Protein AF-A0A661UH43-F1 (afdb_monomer_lite)

pLDDT: mean 93.46, std 6.32, range [63.09, 98.75]

Secondary structure (DSSP, 8-state):
-EEEEEE-TT--BHHHHHHHHHHHTTSS--SEEEEGGGGGG---SS-EEEE--EE--SSHHHHSSPPTTEEEE-SSEE--STTHHHHHHHHTSHHHHHHHHHT--EEESSHHHHHHHHTTT--EEE---GGGGSPPPSS--TT---EEES-TTS---HHHHTTPEEE-SB--TTS-HHHHHHHH-

Sequence (185 aa):
MKFAGLKYNFSGNLGDQIQSLAAEQHLPKIDKKFDRDNLRNVNEKEKYLLIMNGWFSHFPERCFPPSDSIIPVFFGFHISDWYGEKGKNHFLKPDSISYFKKYEPIGCRDQKTAEMLQAKGINAFYSKCLTLTFPKRKNSPKNGKVLIVDAENIPLPKFLTKNALKITQSVPDYYDDDLKTKMAK

Structure (mmCIF, N/CA/C/O backbone):
data_AF-A0A661UH43-F1
#
_entry.id   AF-A0A661UH43-F1
#
loop_
_atom_site.group_PDB
_atom_site.id
_atom_site.type_symbol
_atom_site.label_atom_id
_atom_site.label_alt_id
_atom_site.label_comp_id
_atom_site.label_asym_id
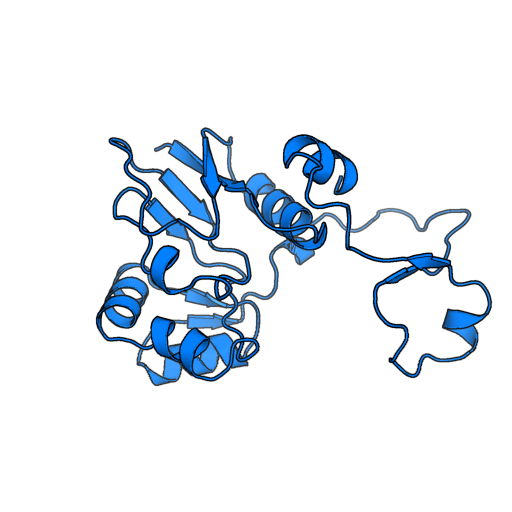_atom_site.label_entity_id
_atom_site.label_seq_id
_atom_site.pdbx_PDB_ins_code
_atom_site.Cartn_x
_atom_site.Cartn_y
_atom_site.Cartn_z
_atom_site.occupancy
_atom_site.B_iso_or_equiv
_atom_site.auth_seq_id
_atom_site.auth_comp_id
_atom_site.auth_asym_id
_atom_site.auth_atom_id
_atom_site.pdbx_PDB_model_num
ATOM 1 N N . MET A 1 1 ? -21.977 -3.576 3.872 1.00 88.31 1 MET A N 1
ATOM 2 C CA . MET A 1 1 ? -20.541 -3.258 4.037 1.00 88.31 1 MET A CA 1
ATOM 3 C C . MET A 1 1 ? -20.086 -2.500 2.804 1.00 88.31 1 MET A C 1
ATOM 5 O O . MET A 1 1 ? -20.454 -2.927 1.715 1.00 88.31 1 MET A O 1
ATOM 9 N N . LYS A 1 2 ? -19.379 -1.376 2.968 1.00 98.06 2 LYS A N 1
ATOM 10 C CA . LYS A 1 2 ? -18.803 -0.616 1.851 1.00 98.06 2 LYS A CA 1
ATOM 11 C C . LYS A 1 2 ? -17.333 -0.971 1.661 1.00 98.06 2 LYS A C 1
ATOM 13 O O . LYS A 1 2 ? -16.691 -1.443 2.598 1.00 98.06 2 LYS A O 1
ATOM 18 N N . PHE A 1 3 ? -16.817 -0.740 0.466 1.00 98.56 3 PHE A N 1
ATOM 19 C CA . PHE A 1 3 ? -15.455 -1.085 0.076 1.00 98.56 3 PHE A CA 1
ATOM 20 C C . PHE A 1 3 ? -14.709 0.165 -0.360 1.00 98.56 3 PHE A C 1
ATOM 22 O O . PHE A 1 3 ? -15.238 0.974 -1.124 1.00 98.56 3 PHE A O 1
ATOM 29 N N . ALA A 1 4 ? -13.489 0.330 0.137 1.00 98.44 4 ALA A N 1
ATOM 30 C CA . ALA A 1 4 ? -12.656 1.468 -0.192 1.00 98.44 4 ALA A CA 1
ATOM 31 C C . ALA A 1 4 ? -11.376 1.059 -0.923 1.00 98.44 4 ALA A C 1
ATOM 33 O O . ALA A 1 4 ? -10.777 0.026 -0.627 1.00 98.44 4 ALA A O 1
ATOM 34 N N . GLY A 1 5 ? -10.963 1.915 -1.854 1.00 97.75 5 GLY A N 1
ATOM 35 C CA . GLY A 1 5 ? -9.625 1.928 -2.437 1.00 97.75 5 GLY A CA 1
ATOM 36 C C . GLY A 1 5 ? -8.757 3.022 -1.811 1.00 97.75 5 GLY A C 1
ATOM 37 O O . GLY A 1 5 ? -9.224 3.832 -1.001 1.00 97.75 5 GLY A O 1
ATOM 38 N N . LEU A 1 6 ? -7.493 3.071 -2.218 1.00 97.00 6 LEU A N 1
ATOM 39 C CA . LEU A 1 6 ? -6.580 4.155 -1.868 1.00 97.00 6 LEU A CA 1
ATOM 40 C C . LEU A 1 6 ? -6.463 5.136 -3.040 1.00 97.00 6 LEU A C 1
ATOM 42 O O . LEU A 1 6 ? -6.633 4.776 -4.203 1.00 97.00 6 LEU A O 1
ATOM 46 N N . LYS A 1 7 ? -6.186 6.394 -2.711 1.00 95.38 7 LYS A N 1
ATOM 47 C CA . LYS A 1 7 ? -5.738 7.428 -3.647 1.00 95.38 7 LYS A CA 1
ATOM 48 C C . LYS A 1 7 ? -4.534 8.156 -3.065 1.00 95.38 7 LYS A C 1
ATOM 50 O O . LYS A 1 7 ? -4.312 8.113 -1.850 1.00 95.38 7 LYS A O 1
ATOM 55 N N . TYR A 1 8 ? -3.800 8.853 -3.925 1.00 93.62 8 TYR A N 1
ATOM 56 C CA . TYR A 1 8 ? -2.507 9.429 -3.570 1.00 93.62 8 TYR A CA 1
ATOM 57 C C . TYR A 1 8 ? -2.450 10.910 -3.947 1.00 93.62 8 TYR A C 1
ATOM 59 O O . TYR A 1 8 ? -2.085 11.276 -5.061 1.00 93.62 8 TYR A O 1
ATOM 67 N N . ASN A 1 9 ? -2.815 11.778 -3.001 1.00 86.75 9 ASN A N 1
ATOM 68 C CA . ASN A 1 9 ? -2.909 13.220 -3.255 1.00 86.75 9 ASN A CA 1
ATOM 69 C C . ASN A 1 9 ? -1.538 13.888 -3.488 1.00 86.75 9 ASN A C 1
ATOM 71 O O . ASN A 1 9 ? -1.474 14.924 -4.140 1.00 86.75 9 ASN A O 1
ATOM 75 N N . PHE A 1 10 ? -0.455 13.303 -2.966 1.00 80.69 10 PHE A N 1
ATOM 76 C CA . PHE A 1 10 ? 0.896 13.884 -2.984 1.00 80.69 10 PHE A CA 1
ATOM 77 C C . PHE A 1 10 ? 1.959 12.893 -3.483 1.00 80.69 10 PHE A C 1
ATOM 79 O O . PHE A 1 10 ? 3.087 12.893 -3.000 1.00 80.69 10 PHE A O 1
ATOM 86 N N . SER A 1 11 ? 1.591 12.008 -4.415 1.00 87.06 11 SER A N 1
ATOM 87 C CA . SER A 1 11 ? 2.527 11.050 -5.015 1.00 87.06 11 SER A CA 1
ATOM 88 C C . SER A 1 11 ? 2.566 11.183 -6.533 1.00 87.06 11 SER A C 1
ATOM 90 O O . SER A 1 11 ? 1.536 11.079 -7.210 1.00 87.06 11 SER A O 1
ATOM 92 N N . GLY A 1 12 ? 3.771 11.366 -7.063 1.00 91.50 12 GLY A N 1
ATOM 93 C CA . GLY A 1 12 ? 4.095 11.201 -8.477 1.00 91.50 12 GLY A CA 1
ATOM 94 C C . GLY A 1 12 ? 4.480 9.765 -8.842 1.00 91.50 12 GLY A C 1
ATOM 95 O O . GLY A 1 12 ? 4.766 9.497 -10.000 1.00 91.50 12 GLY A O 1
ATOM 96 N N . ASN A 1 13 ? 4.509 8.823 -7.896 1.00 93.25 13 ASN A N 1
ATOM 97 C CA . ASN A 1 13 ? 4.980 7.461 -8.144 1.00 93.25 13 ASN A CA 1
ATOM 98 C C . ASN A 1 13 ? 3.852 6.564 -8.676 1.00 93.25 13 ASN A C 1
ATOM 100 O O . ASN A 1 13 ? 3.028 6.098 -7.895 1.00 93.25 13 ASN A O 1
ATOM 104 N N . LEU A 1 14 ? 3.866 6.228 -9.972 1.00 95.38 14 LEU A N 1
ATOM 105 C CA . LEU A 1 14 ? 2.868 5.335 -10.591 1.00 95.38 14 LEU A CA 1
ATOM 106 C C . LEU A 1 14 ? 2.793 3.941 -9.948 1.00 95.38 14 LEU A C 1
ATOM 108 O O . LEU A 1 14 ? 1.783 3.244 -10.069 1.00 95.38 14 LEU A O 1
ATOM 112 N N . GLY A 1 15 ? 3.852 3.521 -9.254 1.00 94.44 15 GLY A N 1
ATOM 113 C CA . GLY A 1 15 ? 3.862 2.295 -8.471 1.00 94.44 15 GLY A CA 1
ATOM 114 C C . GLY A 1 15 ? 2.764 2.268 -7.410 1.00 94.44 15 GLY A C 1
ATOM 115 O O . GLY A 1 15 ? 2.203 1.200 -7.181 1.00 94.44 15 GLY A O 1
ATOM 116 N N . ASP A 1 16 ? 2.406 3.408 -6.816 1.00 94.38 16 ASP A N 1
ATOM 117 C CA . ASP A 1 16 ? 1.316 3.512 -5.842 1.00 94.38 16 ASP A CA 1
ATOM 118 C C . ASP A 1 16 ? -0.042 3.169 -6.485 1.00 94.38 16 ASP A C 1
ATOM 120 O O . ASP A 1 16 ? -0.796 2.344 -5.967 1.00 94.38 16 ASP A O 1
ATOM 124 N N . GLN A 1 17 ? -0.327 3.689 -7.677 1.00 95.81 17 GLN A N 1
ATOM 125 C CA . GLN A 1 17 ? -1.552 3.381 -8.418 1.00 95.81 17 GLN A CA 1
ATOM 126 C C . GLN A 1 17 ? -1.616 1.894 -8.782 1.00 95.81 17 GLN A C 1
ATOM 128 O O . GLN A 1 17 ? -2.667 1.269 -8.631 1.00 95.81 17 GLN A O 1
ATOM 133 N N . ILE A 1 18 ? -0.486 1.287 -9.160 1.00 96.12 18 ILE A N 1
ATOM 134 C CA . ILE A 1 18 ? -0.394 -0.163 -9.389 1.00 96.12 18 ILE A CA 1
ATOM 135 C C . ILE A 1 18 ? -0.721 -0.952 -8.103 1.00 96.12 18 ILE A C 1
ATOM 137 O O . ILE A 1 18 ? -1.384 -1.989 -8.177 1.00 96.12 18 ILE A O 1
ATOM 141 N N . GLN A 1 19 ? -0.311 -0.476 -6.917 1.00 96.06 19 GLN A N 1
ATOM 142 C CA . GLN A 1 19 ? -0.683 -1.104 -5.637 1.00 96.06 19 GLN A CA 1
ATOM 143 C C . GLN A 1 19 ? -2.193 -1.048 -5.381 1.00 96.06 19 GLN A C 1
ATOM 145 O O . GLN A 1 19 ? -2.758 -2.044 -4.924 1.00 96.06 19 GLN A O 1
ATOM 150 N N . SER A 1 20 ? -2.835 0.087 -5.678 1.00 95.94 20 SER A N 1
ATOM 151 C CA . SER A 1 20 ? -4.292 0.227 -5.570 1.00 95.94 20 SER A CA 1
ATOM 152 C C . SER A 1 20 ? -5.008 -0.709 -6.535 1.00 95.94 20 SER A C 1
ATOM 154 O O . SER A 1 20 ? -5.832 -1.503 -6.096 1.00 95.94 20 SER A O 1
ATOM 156 N N . LEU A 1 21 ? -4.618 -0.736 -7.814 1.00 96.81 21 LEU A N 1
ATOM 157 C CA . LEU A 1 21 ? -5.182 -1.665 -8.804 1.00 96.81 21 LEU A CA 1
ATOM 158 C C . LEU A 1 21 ? -5.066 -3.131 -8.358 1.00 96.81 21 LEU A C 1
ATOM 160 O O . LEU A 1 21 ? -6.001 -3.913 -8.527 1.00 96.81 21 LEU A O 1
ATOM 164 N N . ALA A 1 22 ? -3.934 -3.498 -7.752 1.00 97.38 22 ALA A N 1
ATOM 165 C CA . ALA A 1 22 ? -3.704 -4.851 -7.264 1.00 97.38 22 ALA A CA 1
ATOM 166 C C . ALA A 1 22 ? -4.611 -5.231 -6.088 1.00 97.38 22 ALA A C 1
ATOM 168 O O . ALA A 1 22 ? -4.948 -6.404 -5.951 1.00 97.38 22 ALA A O 1
ATOM 169 N N . ALA A 1 23 ? -4.981 -4.268 -5.242 1.00 97.56 23 ALA A N 1
ATOM 170 C CA . ALA A 1 23 ? -5.900 -4.472 -4.128 1.00 97.56 23 ALA A CA 1
ATOM 171 C C . ALA A 1 23 ? -7.364 -4.464 -4.593 1.00 97.56 23 ALA A C 1
ATOM 173 O O . ALA A 1 23 ? -8.130 -5.358 -4.241 1.00 97.56 23 ALA A O 1
ATOM 174 N N . GLU A 1 24 ? -7.739 -3.488 -5.421 1.00 97.06 24 GLU A N 1
ATOM 175 C CA . GLU A 1 24 ? -9.115 -3.262 -5.872 1.00 97.06 24 GLU A CA 1
ATOM 176 C C . GLU A 1 24 ? -9.684 -4.444 -6.674 1.00 97.06 24 GLU A C 1
ATOM 178 O O . GLU A 1 24 ? -10.880 -4.702 -6.584 1.00 97.06 24 GLU A O 1
ATOM 183 N N . GLN A 1 25 ? -8.852 -5.222 -7.383 1.00 96.25 25 GLN A N 1
ATOM 184 C CA . GLN A 1 25 ? -9.310 -6.418 -8.115 1.00 96.25 25 GLN A CA 1
ATOM 185 C C . GLN A 1 25 ? -9.881 -7.529 -7.210 1.00 96.25 25 GLN A C 1
ATOM 187 O O . GLN A 1 25 ? -10.574 -8.416 -7.701 1.00 96.25 25 GLN A O 1
ATOM 192 N N . HIS A 1 26 ? -9.574 -7.503 -5.906 1.00 97.06 26 HIS A N 1
ATOM 193 C CA . HIS A 1 26 ? -10.074 -8.471 -4.918 1.00 97.06 26 HIS A CA 1
ATOM 194 C C . HIS A 1 26 ? -11.330 -7.975 -4.191 1.00 97.06 26 HIS A C 1
ATOM 196 O O . HIS A 1 26 ? -11.840 -8.654 -3.300 1.00 97.06 26 HIS A O 1
ATOM 202 N N . LEU A 1 27 ? -11.825 -6.787 -4.545 1.00 97.25 27 LEU A N 1
ATOM 203 C CA . LEU A 1 27 ? -13.025 -6.188 -3.974 1.00 97.25 27 LEU A CA 1
ATOM 204 C C . LEU A 1 27 ? -14.172 -6.249 -4.993 1.00 97.25 27 LEU A C 1
ATOM 206 O O . LEU A 1 27 ? -13.947 -6.072 -6.189 1.00 97.25 27 LEU A O 1
ATOM 210 N N . PRO A 1 28 ? -15.426 -6.464 -4.555 1.00 97.00 28 PRO A N 1
ATOM 211 C CA . PRO A 1 28 ? -16.558 -6.582 -5.478 1.00 97.00 28 PRO A CA 1
ATOM 212 C C . PRO A 1 28 ? -16.891 -5.259 -6.185 1.00 97.00 28 PRO A C 1
ATOM 214 O O . PRO A 1 28 ? -17.479 -5.258 -7.263 1.00 97.00 28 PRO A O 1
ATOM 217 N N . LYS A 1 29 ? -16.554 -4.130 -5.556 1.00 97.62 29 LYS A N 1
ATOM 218 C CA . LYS A 1 29 ? -16.684 -2.765 -6.072 1.00 97.62 29 LYS A CA 1
ATOM 219 C C . LYS A 1 29 ? -15.838 -1.820 -5.224 1.00 97.62 29 LYS A C 1
ATOM 221 O O . LYS A 1 29 ? -15.400 -2.206 -4.145 1.00 97.62 29 LYS A O 1
ATOM 226 N N . ILE A 1 30 ? -15.691 -0.576 -5.672 1.00 97.94 30 ILE A N 1
ATOM 227 C CA . ILE A 1 30 ? -15.095 0.516 -4.897 1.00 97.94 30 ILE A CA 1
ATOM 228 C C . ILE A 1 30 ? -16.157 1.594 -4.692 1.00 97.94 30 ILE A C 1
ATOM 230 O O . ILE A 1 30 ? -16.577 2.246 -5.642 1.00 97.94 30 ILE A O 1
ATOM 234 N N . ASP A 1 31 ? -16.614 1.758 -3.451 1.00 98.25 31 ASP A N 1
ATOM 235 C CA . ASP A 1 31 ? -17.607 2.770 -3.076 1.00 98.25 31 ASP A CA 1
ATOM 236 C C . ASP A 1 31 ? -16.960 4.142 -2.830 1.00 98.25 31 ASP A C 1
ATOM 238 O O . ASP A 1 31 ? -17.611 5.174 -2.988 1.00 98.25 31 ASP A O 1
ATOM 242 N N . LYS A 1 32 ? -15.689 4.164 -2.401 1.00 97.69 32 LYS A N 1
ATOM 243 C CA . LYS A 1 32 ? -14.942 5.391 -2.089 1.00 97.69 32 LYS A CA 1
ATOM 244 C C . LYS A 1 32 ? -13.433 5.165 -2.170 1.00 97.69 32 LYS A C 1
ATOM 246 O O . LYS A 1 32 ? -12.965 4.054 -1.958 1.00 97.69 32 LYS A O 1
ATOM 251 N N . LYS A 1 33 ? -12.657 6.223 -2.417 1.00 97.38 33 LYS A N 1
ATOM 252 C CA . LYS A 1 33 ? -11.196 6.207 -2.254 1.00 97.38 33 LYS A CA 1
ATOM 253 C C . LYS A 1 33 ? -10.761 7.138 -1.128 1.00 97.38 33 LYS A C 1
ATOM 255 O O . LYS A 1 33 ? -11.181 8.299 -1.094 1.00 97.38 33 LYS A O 1
ATOM 260 N N . PHE A 1 34 ? -9.909 6.645 -0.235 1.00 97.38 34 PHE A N 1
ATOM 261 C CA . PHE A 1 34 ? -9.329 7.437 0.851 1.00 97.38 34 PHE A CA 1
ATOM 262 C C . PHE A 1 34 ? -7.890 7.835 0.545 1.00 97.38 34 PHE A C 1
ATOM 264 O O . PHE A 1 34 ? -7.148 7.087 -0.087 1.00 97.38 34 PHE A O 1
ATOM 271 N N . ASP A 1 35 ? -7.507 9.025 1.003 1.00 95.62 35 ASP A N 1
ATOM 272 C CA . ASP A 1 35 ? -6.114 9.460 0.958 1.00 95.62 35 ASP A CA 1
ATOM 273 C C . ASP A 1 35 ? -5.276 8.572 1.883 1.00 95.62 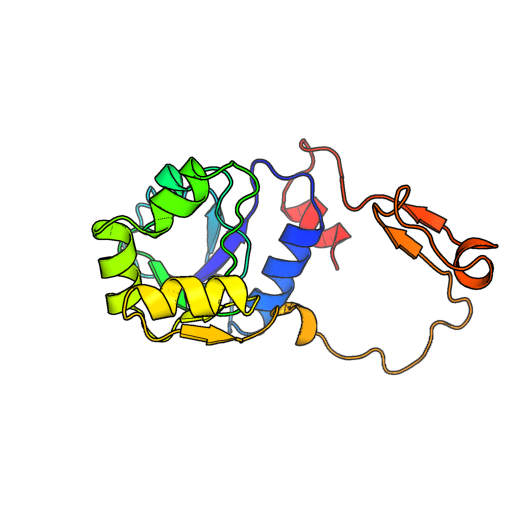35 ASP A C 1
ATOM 275 O O . ASP A 1 35 ? -5.499 8.551 3.099 1.00 95.62 35 ASP A O 1
ATOM 279 N N . ARG A 1 36 ? -4.328 7.835 1.293 1.00 94.75 36 ARG A N 1
ATOM 280 C CA . ARG A 1 36 ? -3.448 6.898 2.002 1.00 94.75 36 ARG A CA 1
ATOM 281 C C . ARG A 1 36 ? -2.731 7.573 3.164 1.00 94.75 36 ARG A C 1
ATOM 283 O O . ARG A 1 36 ? -2.582 6.962 4.216 1.00 94.75 36 ARG A O 1
ATOM 290 N N . ASP A 1 37 ? -2.333 8.829 3.006 1.00 92.25 37 ASP A N 1
ATOM 291 C CA . ASP A 1 37 ? -1.542 9.541 4.006 1.00 92.25 37 ASP A CA 1
ATOM 292 C C . ASP A 1 37 ? -2.389 10.265 5.069 1.00 92.25 37 ASP A C 1
ATOM 294 O O . ASP A 1 37 ? -1.841 10.954 5.927 1.00 92.25 37 ASP A O 1
ATOM 298 N N . ASN A 1 38 ? -3.718 10.092 5.061 1.00 95.56 38 ASN A N 1
ATOM 299 C CA . ASN A 1 38 ? -4.629 10.774 5.988 1.00 95.56 38 ASN A CA 1
ATOM 300 C C . ASN A 1 38 ? -5.711 9.857 6.597 1.00 95.56 38 ASN A C 1
ATOM 302 O O . ASN A 1 38 ? -6.768 10.326 7.026 1.00 95.56 38 ASN A O 1
ATOM 306 N N . LEU A 1 39 ? -5.469 8.541 6.634 1.00 97.12 39 LEU A N 1
ATOM 307 C CA . LEU A 1 39 ? -6.456 7.544 7.073 1.00 97.12 39 LEU A CA 1
ATOM 308 C C . LEU A 1 39 ? -6.921 7.707 8.532 1.00 97.12 39 LEU A C 1
ATOM 310 O O . LEU A 1 39 ? -8.058 7.351 8.842 1.00 97.12 39 LEU A O 1
ATOM 314 N N . ARG A 1 40 ? -6.096 8.264 9.432 1.00 97.12 40 ARG A N 1
ATOM 315 C CA . ARG A 1 40 ? -6.489 8.533 10.830 1.00 97.12 40 ARG A CA 1
ATOM 316 C C . ARG A 1 40 ? -7.620 9.558 10.909 1.00 97.12 40 ARG A C 1
ATOM 318 O O . ARG A 1 40 ? -8.473 9.465 11.784 1.00 97.12 40 ARG A O 1
ATOM 325 N N . ASN A 1 41 ? -7.628 10.520 9.989 1.00 96.94 41 ASN A N 1
ATOM 326 C CA . ASN A 1 41 ? -8.548 11.657 9.998 1.00 96.94 41 ASN A CA 1
ATOM 327 C C . ASN A 1 41 ? -9.807 11.423 9.146 1.00 96.94 41 ASN A C 1
ATOM 329 O O . ASN A 1 41 ? -10.600 12.342 8.946 1.00 96.94 41 ASN A O 1
ATOM 333 N N . VAL A 1 42 ? -10.007 10.207 8.628 1.00 97.38 42 VAL A N 1
ATOM 334 C CA . VAL A 1 42 ? -11.223 9.846 7.893 1.00 97.38 42 VAL A CA 1
ATOM 335 C C . VAL A 1 42 ? -12.422 9.877 8.841 1.00 97.38 42 VAL A C 1
ATOM 337 O O . VAL A 1 42 ? -12.460 9.151 9.832 1.00 97.38 42 VAL A O 1
ATOM 340 N N . ASN A 1 43 ? -13.427 10.686 8.512 1.00 96.25 43 ASN A N 1
ATOM 341 C CA . ASN A 1 43 ? -14.650 10.833 9.296 1.00 96.25 43 ASN A CA 1
ATOM 342 C C . ASN A 1 43 ? -15.866 10.426 8.457 1.00 96.25 43 ASN A C 1
ATOM 344 O O . ASN A 1 43 ? -16.489 11.252 7.793 1.00 96.25 43 ASN A O 1
ATOM 348 N N . GLU A 1 44 ? -16.179 9.131 8.464 1.00 97.00 44 GLU A N 1
ATOM 349 C CA . GLU A 1 44 ? -17.338 8.579 7.764 1.00 97.00 44 GLU A CA 1
ATOM 350 C C . GLU A 1 44 ? -18.339 7.993 8.756 1.00 97.00 44 GLU A C 1
ATOM 352 O O . GLU A 1 44 ? -17.959 7.343 9.729 1.00 97.00 44 GLU A O 1
ATOM 357 N N . LYS A 1 45 ? -19.634 8.157 8.464 1.00 95.94 45 LYS A N 1
ATOM 358 C CA . LYS A 1 45 ? -20.709 7.531 9.252 1.00 95.94 45 LYS A CA 1
ATOM 359 C C . LYS A 1 45 ? -20.758 6.011 9.065 1.00 95.94 45 LYS A C 1
ATOM 361 O O . LYS A 1 45 ? -21.157 5.284 9.967 1.00 95.94 45 LYS A O 1
ATOM 366 N N . GLU A 1 46 ? -20.376 5.536 7.883 1.00 97.12 46 GLU A N 1
ATOM 367 C CA . GLU A 1 46 ? -20.398 4.120 7.512 1.00 97.12 46 GL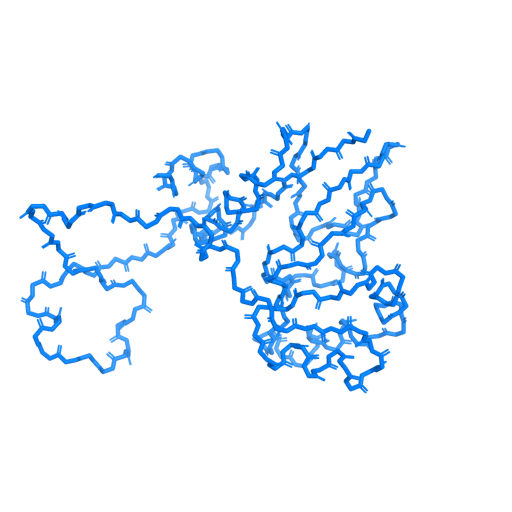U A CA 1
ATOM 368 C C . GLU A 1 46 ? -19.016 3.477 7.645 1.00 97.12 46 GLU A C 1
ATOM 370 O O . GLU A 1 46 ? -17.993 4.156 7.566 1.00 97.12 46 GLU A O 1
ATOM 375 N N . LYS A 1 47 ? -18.988 2.148 7.810 1.00 97.94 47 LYS A N 1
ATOM 376 C CA . LYS A 1 47 ? -17.748 1.365 7.821 1.00 97.94 47 LYS A CA 1
ATOM 377 C C . LYS A 1 47 ? -17.332 0.955 6.406 1.00 97.94 47 LYS A C 1
ATOM 379 O O . LYS A 1 47 ? -18.156 0.442 5.641 1.00 97.94 47 LYS A O 1
ATOM 384 N N . TYR A 1 48 ? -16.045 1.098 6.112 1.00 98.62 48 TYR A N 1
ATOM 385 C CA . TYR A 1 48 ? -15.429 0.728 4.843 1.00 98.62 48 TYR A CA 1
ATOM 386 C C . TYR A 1 48 ? -14.348 -0.323 5.059 1.00 98.62 48 TYR A C 1
ATOM 388 O O . TYR A 1 48 ? -13.413 -0.100 5.825 1.00 98.62 48 TYR A O 1
ATOM 396 N N . LEU A 1 49 ? -14.451 -1.450 4.359 1.00 98.69 49 LEU A N 1
ATOM 397 C CA . LEU A 1 49 ? -13.353 -2.401 4.261 1.00 98.69 49 LEU A CA 1
ATOM 398 C C . LEU A 1 49 ? -12.271 -1.813 3.354 1.00 98.69 49 LEU A C 1
ATOM 400 O O . LEU A 1 49 ? -12.574 -1.373 2.244 1.00 98.69 49 LEU A O 1
ATOM 404 N N . LEU A 1 50 ? -11.026 -1.822 3.823 1.00 98.56 50 LEU A N 1
ATOM 405 C CA . LEU A 1 50 ? -9.874 -1.299 3.095 1.00 98.56 50 LEU A CA 1
ATOM 406 C C . LEU A 1 50 ? -8.718 -2.295 3.160 1.00 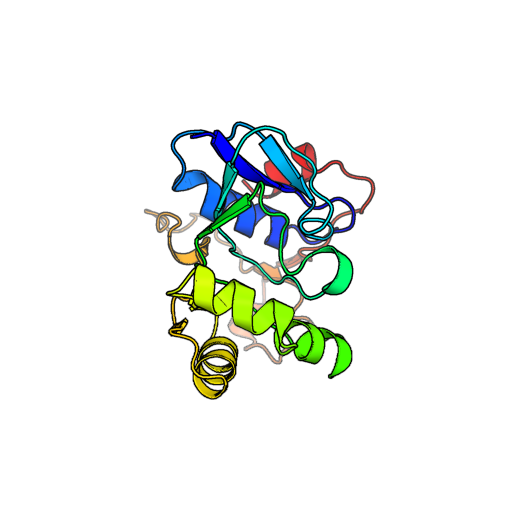98.56 50 LEU A C 1
ATOM 408 O O . LEU A 1 50 ? -8.258 -2.654 4.243 1.00 98.56 50 LEU A O 1
ATOM 412 N N . ILE A 1 51 ? -8.217 -2.715 2.001 1.00 98.50 51 ILE A N 1
ATOM 413 C CA . ILE A 1 51 ? -7.019 -3.554 1.934 1.00 98.50 51 ILE A CA 1
ATOM 414 C C . ILE A 1 51 ? -5.786 -2.663 2.132 1.00 98.50 51 ILE A C 1
ATOM 416 O O . ILE A 1 51 ? -5.475 -1.805 1.307 1.00 98.50 51 ILE A O 1
ATOM 420 N N . MET A 1 52 ? -5.064 -2.886 3.227 1.00 97.62 52 MET A N 1
ATOM 421 C CA . MET A 1 52 ? -3.883 -2.126 3.641 1.00 97.62 52 MET A CA 1
ATOM 422 C C . MET A 1 52 ? -2.620 -2.628 2.922 1.00 97.62 52 MET A C 1
ATOM 424 O O . MET A 1 52 ? -1.669 -3.095 3.551 1.00 97.62 52 MET A O 1
ATOM 428 N N . ASN A 1 53 ? -2.617 -2.539 1.591 1.00 96.25 53 ASN A N 1
ATOM 429 C CA . ASN A 1 53 ? -1.465 -2.847 0.745 1.00 96.25 53 ASN A CA 1
ATOM 430 C C . ASN A 1 53 ? -0.703 -1.571 0.407 1.00 96.25 53 ASN A C 1
ATOM 432 O O . ASN A 1 53 ? -1.246 -0.666 -0.222 1.00 96.25 53 ASN A O 1
ATOM 436 N N . GLY A 1 54 ? 0.568 -1.497 0.785 1.00 93.38 54 GLY A N 1
ATOM 437 C CA . GLY A 1 54 ? 1.310 -0.266 0.573 1.00 93.38 54 GLY A CA 1
ATOM 438 C C . GLY A 1 54 ? 2.426 -0.044 1.566 1.00 93.38 54 GLY A C 1
ATOM 439 O O . GLY A 1 54 ? 2.591 -0.764 2.548 1.00 93.38 54 GLY A O 1
ATOM 440 N N . TRP A 1 55 ? 3.160 1.020 1.290 1.00 92.12 55 TRP A N 1
ATOM 441 C CA . TRP A 1 55 ? 3.965 1.728 2.268 1.00 92.12 55 TRP A CA 1
ATOM 442 C C . TRP A 1 55 ? 3.109 2.843 2.883 1.00 92.12 55 TRP A C 1
ATOM 444 O O . TRP A 1 55 ? 2.368 3.481 2.147 1.00 92.12 55 TRP A O 1
ATOM 454 N N . PHE A 1 56 ? 3.165 3.075 4.196 1.00 89.69 56 PHE A N 1
ATOM 455 C CA . PHE A 1 56 ? 2.311 4.070 4.883 1.00 89.69 56 PHE A CA 1
ATOM 456 C C . PHE A 1 56 ? 3.119 5.061 5.742 1.00 89.69 56 PHE A C 1
ATOM 458 O O . PHE A 1 56 ? 2.571 5.730 6.614 1.00 89.69 56 PHE A O 1
ATOM 465 N N . SER A 1 57 ? 4.440 5.144 5.544 1.00 83.06 57 SER A N 1
ATOM 466 C CA . SER A 1 57 ? 5.336 5.890 6.443 1.00 83.06 57 SER A CA 1
ATOM 467 C C . SER A 1 57 ? 5.657 7.323 5.996 1.00 83.06 57 SER A C 1
ATOM 469 O O . SER A 1 57 ? 6.594 7.897 6.543 1.00 83.06 57 SER A O 1
ATOM 471 N N . HIS A 1 58 ? 4.926 7.902 5.033 1.00 83.94 58 HIS A N 1
ATOM 472 C CA . HIS A 1 58 ? 5.166 9.286 4.597 1.00 83.94 58 HIS A CA 1
ATOM 473 C C . HIS A 1 58 ? 4.702 10.301 5.662 1.00 83.94 58 HIS A C 1
ATOM 475 O O . HIS A 1 58 ? 5.501 11.111 6.120 1.00 83.94 58 HIS A O 1
ATOM 481 N N . PHE A 1 59 ? 3.456 10.176 6.141 1.00 87.75 59 PHE A N 1
ATOM 482 C CA . PHE A 1 59 ? 2.923 10.904 7.308 1.00 87.75 59 PHE A CA 1
ATOM 483 C C . PHE A 1 59 ? 2.267 9.924 8.298 1.00 87.75 59 PHE A C 1
ATOM 485 O O . PHE A 1 59 ? 1.035 9.842 8.390 1.00 87.75 59 PHE A O 1
ATOM 492 N N . PRO A 1 60 ? 3.056 9.110 9.022 1.00 90.00 60 PRO A N 1
ATOM 493 C CA . PRO A 1 60 ? 2.524 8.012 9.827 1.00 90.00 60 PRO A CA 1
ATOM 494 C C . PRO A 1 60 ? 1.570 8.489 10.930 1.00 90.00 60 PRO A C 1
ATOM 496 O O . PRO A 1 60 ? 0.614 7.791 11.257 1.00 90.00 60 PRO A O 1
ATOM 499 N N . GLU A 1 61 ? 1.756 9.699 11.455 1.00 91.50 61 GLU A N 1
ATOM 500 C CA . GLU A 1 61 ? 0.881 10.317 12.451 1.00 91.50 61 GLU A CA 1
ATOM 501 C C . GLU A 1 61 ? -0.514 10.664 11.920 1.00 91.50 61 GLU A C 1
ATOM 503 O O . GLU A 1 61 ? -1.481 10.598 12.678 1.00 91.50 61 GLU A O 1
ATOM 508 N N . ARG A 1 62 ? -0.633 10.972 10.624 1.00 92.88 62 ARG A N 1
ATOM 509 C CA . ARG A 1 62 ? -1.905 11.271 9.940 1.00 92.88 62 ARG A CA 1
ATOM 510 C C . ARG A 1 62 ? -2.557 10.025 9.353 1.00 92.88 62 ARG A C 1
ATOM 512 O O . ARG A 1 62 ? -3.762 10.001 9.119 1.00 92.88 62 ARG A O 1
ATOM 519 N N . CYS A 1 63 ? -1.772 8.978 9.129 1.00 91.31 63 CYS A N 1
ATOM 520 C CA . CYS A 1 63 ? -2.252 7.727 8.569 1.00 91.31 63 CYS A CA 1
ATOM 521 C C . CYS A 1 63 ? -2.647 6.695 9.639 1.00 91.31 63 CYS A C 1
ATOM 523 O O . CYS A 1 63 ? -3.640 5.993 9.454 1.00 91.31 63 CYS A O 1
ATOM 525 N N . PHE A 1 64 ? -1.873 6.543 10.719 1.00 94.50 64 PHE A N 1
ATOM 526 C CA . PHE A 1 64 ? -1.951 5.358 11.580 1.00 94.50 64 PHE A CA 1
ATOM 527 C C . PHE A 1 64 ? -2.071 5.678 13.079 1.00 94.50 64 PHE A C 1
ATOM 529 O O . PHE A 1 64 ? -1.375 6.582 13.556 1.00 94.50 64 PHE A O 1
ATOM 536 N N . PRO A 1 65 ? -2.860 4.897 13.848 1.00 96.81 65 PRO A N 1
ATOM 537 C CA . PRO A 1 65 ? -3.966 4.044 13.405 1.00 96.81 65 PRO A CA 1
ATOM 538 C C . PRO A 1 65 ? -5.002 4.761 12.522 1.00 96.81 65 PRO A C 1
ATOM 540 O O . PRO A 1 65 ? -5.332 5.914 12.800 1.00 96.81 65 PRO A O 1
ATOM 543 N N . PRO A 1 66 ? -5.519 4.089 11.475 1.00 97.38 66 PRO A N 1
ATOM 544 C CA . PRO A 1 66 ? -6.677 4.550 10.721 1.00 97.38 66 PRO A CA 1
ATOM 545 C C . PRO A 1 66 ? -7.893 4.778 11.620 1.00 97.38 66 PRO A C 1
ATOM 547 O O . PRO A 1 66 ? -8.010 4.178 12.692 1.00 97.38 66 PRO A O 1
ATOM 550 N N . SER A 1 67 ? -8.818 5.622 11.163 1.00 97.50 67 SER A N 1
ATOM 551 C CA . SER A 1 67 ? -10.044 5.896 11.908 1.00 97.50 67 SER A CA 1
ATOM 552 C C . SER A 1 67 ? -10.902 4.640 12.089 1.00 97.50 67 SER A C 1
ATOM 554 O O . SER A 1 67 ? -10.823 3.677 11.320 1.00 97.50 67 SER A O 1
ATOM 556 N N . ASP A 1 68 ? -11.788 4.657 13.086 1.00 96.38 68 ASP A N 1
ATOM 557 C CA . ASP A 1 68 ? -12.685 3.530 13.338 1.00 96.38 68 ASP A CA 1
ATOM 558 C C . ASP A 1 68 ? -13.654 3.263 12.180 1.00 96.38 68 ASP A C 1
ATOM 560 O O . ASP A 1 68 ? -14.218 2.171 12.115 1.00 96.38 68 ASP A O 1
ATOM 564 N N . SER A 1 69 ? -13.892 4.216 11.271 1.00 97.50 69 SER A N 1
ATOM 565 C CA . SER A 1 69 ? -14.732 3.971 10.092 1.00 97.50 69 SER A CA 1
ATOM 566 C C . SER A 1 69 ? -14.057 3.073 9.049 1.00 97.50 69 SER A C 1
ATOM 568 O O . SER A 1 69 ? -14.713 2.640 8.102 1.00 97.50 69 SER A O 1
ATOM 570 N N . ILE A 1 70 ? -12.784 2.727 9.244 1.00 98.38 70 ILE A N 1
ATOM 571 C CA . ILE A 1 70 ? -12.024 1.823 8.388 1.00 98.38 70 ILE A CA 1
ATOM 572 C C . ILE A 1 70 ? -11.895 0.457 9.071 1.00 98.38 70 ILE A C 1
ATOM 574 O O . ILE A 1 70 ? -11.427 0.343 10.203 1.00 98.38 70 ILE A O 1
ATOM 578 N N . ILE A 1 71 ? -12.293 -0.589 8.348 1.00 98.31 71 ILE A N 1
ATOM 579 C CA . ILE A 1 71 ? -12.059 -1.993 8.692 1.00 98.31 71 ILE A CA 1
ATOM 580 C C . ILE A 1 71 ? -10.871 -2.462 7.837 1.00 98.31 71 ILE A C 1
ATOM 582 O O . ILE A 1 71 ? -11.050 -2.734 6.645 1.00 98.31 71 ILE A O 1
ATOM 586 N N . PRO A 1 72 ? -9.649 -2.502 8.389 1.00 98.25 72 PRO A N 1
ATOM 587 C CA . PRO A 1 72 ? -8.463 -2.832 7.617 1.00 98.25 72 PRO A CA 1
ATOM 588 C C . PRO A 1 72 ? -8.363 -4.339 7.358 1.00 98.25 72 PRO A C 1
ATOM 590 O O . PRO A 1 72 ? -8.651 -5.159 8.227 1.00 98.25 72 PRO A O 1
ATOM 593 N N . VAL A 1 73 ? -7.867 -4.696 6.178 1.00 98.38 73 VAL A N 1
ATOM 594 C CA . VAL A 1 73 ? -7.363 -6.038 5.866 1.00 98.38 73 VAL A CA 1
ATOM 595 C C . VAL A 1 73 ? -5.905 -5.898 5.464 1.00 98.38 73 VAL A C 1
ATOM 597 O O . VAL A 1 73 ? -5.594 -5.329 4.420 1.00 98.38 73 VAL A O 1
ATOM 600 N N . PHE A 1 74 ? -4.992 -6.384 6.295 1.00 98.44 74 PHE A N 1
ATOM 601 C CA . PHE A 1 74 ? -3.563 -6.236 6.049 1.00 98.44 74 PHE A CA 1
ATOM 602 C C . PHE A 1 74 ? -3.042 -7.319 5.107 1.00 98.44 74 PHE A C 1
ATOM 604 O O . PHE A 1 74 ? -3.022 -8.499 5.451 1.00 98.44 74 PHE A O 1
ATOM 611 N N . PHE A 1 75 ? -2.586 -6.902 3.927 1.00 97.94 75 PHE A N 1
ATOM 612 C CA . PHE A 1 75 ? -1.910 -7.765 2.964 1.00 97.94 75 PHE A CA 1
ATOM 613 C C . PHE A 1 75 ? -0.941 -6.921 2.136 1.00 97.94 75 PHE A C 1
ATOM 615 O O . PHE A 1 75 ? -1.346 -5.951 1.503 1.00 97.94 75 PHE A O 1
ATOM 622 N N . GLY A 1 76 ? 0.347 -7.259 2.141 1.00 97.44 76 GLY A N 1
ATOM 623 C CA . GLY A 1 76 ? 1.380 -6.450 1.494 1.00 97.44 76 GLY A CA 1
ATOM 624 C C . GLY A 1 76 ? 1.682 -5.118 2.190 1.00 97.44 76 GLY A C 1
ATOM 625 O O . GLY A 1 76 ? 2.158 -4.184 1.533 1.00 97.44 76 GLY A O 1
ATOM 626 N N . PHE A 1 77 ? 1.438 -5.033 3.501 1.00 97.19 77 PHE A N 1
ATOM 627 C CA . PHE A 1 77 ? 1.750 -3.866 4.330 1.00 97.19 77 PHE A CA 1
ATOM 628 C C . PHE A 1 77 ? 3.259 -3.730 4.579 1.00 97.19 77 PHE A C 1
ATOM 630 O O . PHE A 1 77 ? 3.922 -4.711 4.918 1.00 97.19 77 PHE A O 1
ATOM 637 N N . HIS A 1 78 ? 3.810 -2.527 4.423 1.00 95.19 78 HIS A N 1
ATOM 638 C CA . HIS A 1 78 ? 5.239 -2.251 4.567 1.00 95.19 78 HIS A CA 1
ATOM 639 C C . HIS A 1 78 ? 5.504 -1.086 5.526 1.00 95.19 78 HIS A C 1
ATOM 641 O O . HIS A 1 78 ? 4.955 0.007 5.353 1.00 95.19 78 HIS A O 1
ATOM 647 N N . ILE A 1 79 ? 6.418 -1.303 6.476 1.00 92.88 79 ILE A N 1
ATOM 648 C CA . ILE A 1 79 ? 7.008 -0.251 7.308 1.00 92.88 79 ILE A CA 1
ATOM 649 C C . ILE A 1 79 ? 8.467 -0.085 6.879 1.00 92.88 79 ILE A C 1
ATOM 651 O O . ILE A 1 79 ? 9.258 -1.023 6.964 1.00 92.88 79 ILE A O 1
ATOM 655 N N . SER A 1 80 ? 8.831 1.118 6.439 1.00 85.75 80 SER A N 1
ATOM 656 C CA . SER A 1 80 ? 10.209 1.432 6.045 1.00 85.75 80 SER A CA 1
ATOM 657 C C . SER A 1 80 ? 10.950 2.196 7.139 1.00 85.75 80 SER A C 1
ATOM 659 O O . SER A 1 80 ? 10.340 3.009 7.834 1.00 85.75 80 SER A O 1
ATOM 661 N N . ASP A 1 81 ? 12.278 2.108 7.130 1.00 79.19 81 ASP A N 1
ATOM 662 C CA . ASP A 1 81 ? 13.157 3.001 7.900 1.00 79.19 81 ASP A CA 1
ATOM 663 C C . ASP A 1 81 ? 13.525 4.291 7.124 1.00 79.19 81 ASP A C 1
ATOM 665 O O . ASP A 1 81 ? 14.343 5.077 7.592 1.00 79.19 81 ASP A O 1
ATOM 669 N N . TRP A 1 82 ? 12.948 4.520 5.931 1.00 70.50 82 TRP A N 1
ATOM 670 C CA . TRP A 1 82 ? 13.347 5.597 5.005 1.00 70.50 82 TRP A CA 1
ATOM 671 C C . TRP A 1 82 ? 13.241 7.003 5.611 1.00 70.50 82 TRP A C 1
ATOM 673 O O . TRP A 1 82 ? 14.125 7.828 5.412 1.00 70.50 82 TRP A O 1
ATOM 683 N N . TYR A 1 83 ? 12.201 7.270 6.406 1.00 63.09 83 TYR A N 1
ATOM 684 C CA . TYR A 1 83 ? 12.029 8.550 7.109 1.00 63.09 83 TYR A CA 1
ATOM 685 C C . TYR A 1 83 ? 12.704 8.560 8.497 1.00 63.09 83 TYR A C 1
ATOM 687 O O . TYR A 1 83 ? 12.244 9.202 9.447 1.00 63.09 83 TYR A O 1
ATOM 695 N N . GLY A 1 84 ? 13.779 7.781 8.634 1.00 64.38 84 GLY A N 1
ATOM 696 C CA . GLY A 1 84 ? 14.485 7.537 9.884 1.00 64.38 84 GLY A CA 1
ATOM 697 C C . GLY A 1 84 ? 13.657 6.766 10.914 1.00 64.38 84 GLY A C 1
ATOM 698 O O . GLY A 1 84 ? 12.524 6.335 10.679 1.00 64.38 84 GLY A O 1
ATOM 699 N N . GLU A 1 85 ? 14.220 6.631 12.116 1.00 64.44 85 GLU A N 1
ATOM 700 C CA . GLU A 1 85 ? 13.578 5.904 13.215 1.00 64.44 85 GLU A CA 1
ATOM 701 C C . GLU A 1 85 ? 12.224 6.501 13.614 1.00 64.44 85 GLU A C 1
ATOM 703 O O . GLU A 1 85 ? 11.339 5.771 14.047 1.00 64.44 85 GLU A O 1
ATOM 708 N N . LYS A 1 86 ? 12.009 7.811 13.424 1.00 66.94 86 LYS A N 1
ATOM 709 C CA . LYS A 1 86 ? 10.755 8.484 13.805 1.00 66.94 86 LYS A CA 1
ATOM 710 C C . LYS A 1 86 ? 9.538 7.915 13.071 1.00 66.94 86 LYS A C 1
ATOM 712 O O . LYS A 1 86 ? 8.497 7.729 13.702 1.00 66.94 86 LYS A O 1
ATOM 717 N N . GLY A 1 87 ? 9.674 7.607 11.777 1.00 74.50 87 GLY A N 1
ATOM 718 C CA . GLY A 1 87 ? 8.576 7.070 10.973 1.00 74.50 87 GLY A CA 1
ATOM 719 C C . GLY A 1 87 ? 8.179 5.658 11.403 1.00 74.50 87 GLY A C 1
ATOM 720 O O . GLY A 1 87 ? 7.009 5.385 11.668 1.00 74.50 87 GLY A O 1
ATOM 721 N N . LYS A 1 88 ? 9.173 4.781 11.566 1.00 84.38 88 LYS A N 1
ATOM 722 C CA . LYS A 1 88 ? 8.986 3.418 12.079 1.00 84.38 88 LYS A CA 1
ATOM 723 C C . LYS A 1 88 ? 8.469 3.398 13.516 1.00 84.38 88 LYS A C 1
ATOM 725 O O . LYS A 1 88 ? 7.533 2.661 13.815 1.00 84.38 88 LYS A O 1
ATOM 730 N N . ASN A 1 89 ? 9.047 4.209 14.402 1.00 88.94 89 ASN A N 1
ATOM 731 C CA . ASN A 1 89 ? 8.707 4.218 15.825 1.00 88.94 89 ASN A CA 1
ATOM 732 C C . ASN A 1 89 ? 7.246 4.595 16.064 1.00 88.94 89 ASN A C 1
ATOM 734 O O . ASN A 1 89 ? 6.665 4.145 17.047 1.00 88.94 89 ASN A O 1
ATOM 738 N N . HIS A 1 90 ? 6.629 5.368 15.164 1.00 92.06 90 HIS A N 1
ATOM 739 C CA . HIS A 1 90 ? 5.204 5.669 15.254 1.00 92.06 90 HIS A CA 1
ATOM 740 C C . HIS A 1 90 ? 4.334 4.407 15.194 1.00 92.06 90 HIS A C 1
ATOM 742 O O . HIS A 1 90 ? 3.470 4.241 16.047 1.00 92.06 90 HIS A O 1
ATOM 748 N N . PHE A 1 91 ? 4.629 3.470 14.287 1.00 93.75 91 PHE A N 1
ATOM 749 C CA . PHE A 1 91 ? 3.911 2.190 14.180 1.00 93.75 91 PHE A CA 1
ATOM 750 C C . PHE A 1 91 ? 4.147 1.249 15.372 1.00 93.75 91 PHE A C 1
ATOM 752 O O . PHE A 1 91 ? 3.420 0.273 15.539 1.00 93.75 91 PHE A O 1
ATOM 759 N N . LEU A 1 92 ? 5.146 1.534 16.210 1.00 93.19 92 LEU A N 1
ATOM 760 C CA . LEU A 1 92 ? 5.498 0.735 17.386 1.00 93.19 92 LEU A CA 1
ATOM 761 C C . LEU A 1 92 ? 5.046 1.380 18.707 1.00 93.19 92 LEU A C 1
ATOM 763 O O . LEU A 1 92 ? 5.390 0.880 19.779 1.00 93.19 92 LEU A O 1
ATOM 767 N N . LYS A 1 93 ? 4.283 2.479 18.652 1.00 94.88 93 LYS A N 1
ATOM 768 C CA . LYS A 1 93 ? 3.660 3.090 19.833 1.00 94.88 93 LYS A CA 1
ATOM 769 C C . LYS A 1 93 ? 2.519 2.218 20.378 1.00 94.88 93 LYS A C 1
ATOM 771 O O . LYS A 1 93 ? 1.941 1.431 19.625 1.00 94.88 93 LYS A O 1
ATOM 776 N N . PRO A 1 94 ? 2.144 2.373 21.664 1.00 96.88 94 PRO A N 1
ATOM 777 C CA . PRO A 1 94 ? 1.083 1.574 22.280 1.00 96.88 94 PRO A CA 1
ATOM 778 C C . PRO A 1 94 ? -0.263 1.610 21.540 1.00 96.88 94 PRO A C 1
ATOM 780 O O . PRO A 1 94 ? -0.917 0.573 21.432 1.00 96.88 94 PRO A O 1
ATOM 783 N N . ASP A 1 95 ? -0.665 2.763 20.993 1.00 96.44 95 ASP A N 1
ATOM 784 C CA . ASP A 1 95 ? -1.913 2.907 20.227 1.00 96.44 95 ASP A CA 1
ATOM 785 C C . ASP A 1 95 ? -1.873 2.100 18.920 1.00 96.44 95 ASP A C 1
ATOM 787 O O . ASP A 1 95 ? -2.811 1.371 18.599 1.00 96.44 95 ASP A O 1
ATOM 791 N N . SER A 1 96 ? -0.749 2.164 18.210 1.00 96.88 96 SER A N 1
ATOM 792 C CA . SER A 1 96 ? -0.517 1.440 16.963 1.00 96.88 96 SER A CA 1
ATOM 793 C C . SER A 1 96 ? -0.436 -0.068 17.192 1.00 96.88 96 SER A C 1
ATOM 795 O O . SER A 1 96 ? -1.085 -0.827 16.477 1.00 96.88 96 SER A O 1
ATOM 797 N N . ILE A 1 97 ? 0.277 -0.509 18.234 1.00 98.12 97 ILE A N 1
ATOM 798 C CA . ILE A 1 97 ? 0.331 -1.924 18.635 1.00 98.12 97 ILE A CA 1
ATOM 799 C C . ILE A 1 97 ? -1.069 -2.439 18.988 1.00 98.12 97 ILE A C 1
ATOM 801 O O . ILE A 1 97 ? -1.452 -3.520 18.545 1.00 98.12 97 ILE A O 1
ATOM 805 N N . SER A 1 98 ? -1.847 -1.664 19.748 1.00 98.25 98 SER A N 1
ATOM 806 C CA . SER A 1 98 ? -3.224 -2.032 20.107 1.00 98.25 98 SER A CA 1
ATOM 807 C C . SER A 1 98 ? -4.114 -2.150 18.869 1.00 98.25 98 SER A C 1
ATOM 809 O O . SER A 1 98 ? -4.909 -3.083 18.764 1.00 98.25 98 SER A O 1
ATOM 811 N N . TYR A 1 99 ? -3.949 -1.245 17.901 1.00 98.31 99 TYR A N 1
ATOM 812 C CA . TYR A 1 99 ? -4.677 -1.298 16.637 1.00 98.31 99 TYR A CA 1
ATOM 813 C C . TYR A 1 99 ? -4.302 -2.522 15.799 1.00 98.31 99 TYR A C 1
ATOM 815 O O . TYR A 1 99 ? -5.190 -3.197 15.287 1.00 98.31 99 TYR A O 1
ATOM 823 N N . PHE A 1 100 ? -3.010 -2.845 15.683 1.00 98.44 100 PHE A N 1
ATOM 824 C CA . PHE A 1 100 ? -2.584 -4.062 14.995 1.00 98.44 100 PHE A CA 1
ATOM 825 C C . PHE A 1 100 ? -3.177 -5.305 15.657 1.00 98.44 100 PHE A C 1
ATOM 827 O O . PHE A 1 100 ? -3.806 -6.093 14.962 1.00 98.44 100 PHE A O 1
ATOM 834 N N . LYS A 1 101 ? -3.079 -5.428 16.989 1.00 98.56 101 LYS A N 1
ATOM 835 C CA . LYS A 1 101 ? -3.662 -6.548 17.749 1.00 98.56 101 LYS A CA 1
ATOM 836 C C . LYS A 1 101 ? -5.167 -6.711 17.517 1.00 98.56 101 LYS A C 1
ATOM 838 O O . LYS A 1 101 ? -5.653 -7.829 17.407 1.00 98.56 101 LYS A O 1
ATOM 843 N N . LYS A 1 102 ? -5.908 -5.602 17.408 1.00 98.31 102 LYS A N 1
ATOM 844 C CA . LYS A 1 102 ? -7.357 -5.603 17.132 1.00 98.31 102 LYS A CA 1
ATOM 845 C C . LYS A 1 102 ? -7.712 -6.216 15.768 1.00 98.31 102 LYS A C 1
ATOM 847 O O . LYS A 1 102 ? -8.808 -6.752 15.630 1.00 98.31 102 LYS A O 1
ATOM 852 N N . TYR A 1 103 ? -6.823 -6.122 14.780 1.00 98.50 103 TYR A N 1
ATOM 853 C CA . TYR A 1 103 ? -7.080 -6.514 13.388 1.00 98.50 103 TYR A CA 1
ATOM 854 C C . TYR A 1 103 ? -6.101 -7.574 12.866 1.00 98.50 103 TYR A C 1
ATOM 856 O O . TYR A 1 103 ? -5.819 -7.638 11.670 1.00 98.50 103 TYR A O 1
ATOM 864 N N . GLU A 1 104 ? -5.569 -8.402 13.763 1.00 98.38 104 GLU A N 1
ATOM 865 C CA . GLU A 1 104 ? -4.759 -9.560 13.392 1.00 98.38 104 GLU A CA 1
ATOM 866 C C . GLU A 1 104 ? -5.547 -10.564 12.523 1.00 98.38 104 GLU A C 1
ATOM 868 O O . GLU A 1 104 ? -6.761 -10.707 12.691 1.00 98.38 104 GLU A O 1
ATOM 873 N N . PRO A 1 105 ? -4.870 -11.318 11.632 1.00 98.62 105 PRO A N 1
ATOM 874 C CA . PRO A 1 105 ? -3.426 -11.307 11.385 1.00 98.62 105 PRO A CA 1
ATOM 875 C C . PRO A 1 105 ? -2.970 -10.200 10.419 1.00 98.62 105 PRO A C 1
ATOM 877 O O . PRO A 1 105 ? -3.709 -9.769 9.536 1.00 98.62 105 PRO A O 1
ATOM 880 N N . ILE A 1 106 ? -1.704 -9.787 10.540 1.00 98.69 106 ILE A N 1
ATOM 881 C CA . ILE A 1 106 ? -1.112 -8.725 9.716 1.00 98.69 106 ILE A CA 1
ATOM 882 C C . ILE A 1 106 ? -0.271 -9.309 8.574 1.00 98.69 106 ILE A C 1
ATOM 884 O O . ILE A 1 106 ? 0.830 -9.813 8.791 1.00 98.69 106 ILE A O 1
ATOM 888 N N . GLY A 1 107 ? -0.767 -9.218 7.337 1.00 98.50 107 GLY A N 1
ATOM 889 C CA . GLY A 1 107 ? -0.012 -9.597 6.142 1.00 98.50 107 GLY A CA 1
ATOM 890 C C . GLY A 1 107 ? 0.999 -8.525 5.725 1.00 98.50 107 GLY A C 1
ATOM 891 O O . GLY A 1 107 ? 0.633 -7.448 5.246 1.00 98.50 107 GLY A O 1
ATOM 892 N N . CYS A 1 108 ? 2.288 -8.832 5.855 1.00 98.38 108 CYS A N 1
ATOM 893 C CA . CYS A 1 108 ? 3.394 -7.920 5.568 1.00 98.38 108 CYS A CA 1
ATOM 894 C C . CYS A 1 108 ? 4.007 -8.147 4.181 1.00 98.38 108 CYS A C 1
ATOM 896 O O . CYS A 1 108 ? 4.055 -9.273 3.674 1.00 98.38 108 CYS A O 1
ATOM 898 N N . ARG A 1 109 ? 4.510 -7.075 3.564 1.00 97.50 109 ARG A N 1
ATOM 899 C CA . ARG A 1 109 ? 5.139 -7.084 2.235 1.00 97.50 109 ARG A CA 1
ATOM 900 C C . ARG A 1 109 ? 6.484 -7.787 2.209 1.00 97.50 109 ARG A C 1
ATOM 902 O O . ARG A 1 109 ? 6.841 -8.340 1.174 1.00 97.50 109 ARG A O 1
ATOM 909 N N . ASP A 1 110 ? 7.211 -7.725 3.313 1.00 96.62 110 ASP A N 1
ATOM 910 C CA . ASP A 1 110 ? 8.581 -8.193 3.506 1.00 96.62 110 ASP A CA 1
ATOM 911 C C . ASP A 1 110 ? 8.733 -8.831 4.891 1.00 96.62 110 ASP A C 1
ATOM 913 O O . ASP A 1 110 ? 7.944 -8.572 5.804 1.00 96.62 110 ASP A O 1
ATOM 917 N N . GLN A 1 111 ? 9.747 -9.686 5.025 1.00 97.31 111 GLN A N 1
ATOM 918 C CA . GLN A 1 111 ? 10.026 -10.417 6.263 1.00 97.31 111 GLN A CA 1
ATOM 919 C C . GLN A 1 111 ? 10.392 -9.475 7.410 1.00 97.31 111 GLN A C 1
ATOM 921 O O . GLN A 1 111 ? 9.886 -9.648 8.511 1.00 97.31 111 GLN A O 1
ATOM 926 N N . LYS A 1 112 ? 11.169 -8.420 7.137 1.00 95.50 112 LYS A N 1
ATOM 927 C CA . LYS A 1 112 ? 11.593 -7.450 8.153 1.00 95.50 112 LYS A CA 1
ATOM 928 C C . LYS A 1 112 ? 10.402 -6.767 8.831 1.00 95.50 112 LYS A C 1
ATOM 930 O O . LYS A 1 112 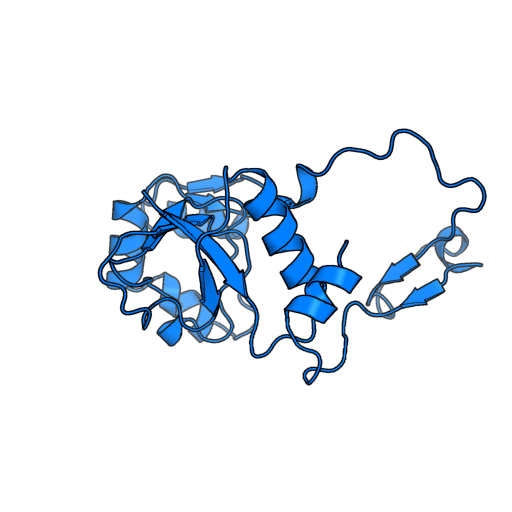? 10.399 -6.615 10.049 1.00 95.50 112 LYS A O 1
ATOM 935 N N . THR A 1 113 ? 9.379 -6.374 8.072 1.00 96.12 113 THR A N 1
ATOM 936 C CA . THR A 1 113 ? 8.137 -5.816 8.628 1.00 96.12 113 THR A CA 1
ATOM 937 C C . THR A 1 113 ? 7.392 -6.863 9.463 1.00 96.12 113 THR A C 1
ATOM 939 O O . THR A 1 113 ? 6.937 -6.542 10.559 1.00 96.12 113 THR A O 1
ATOM 942 N N . ALA A 1 114 ? 7.302 -8.114 8.994 1.00 98.19 114 ALA A N 1
ATOM 943 C CA . ALA A 1 114 ? 6.641 -9.190 9.740 1.00 98.19 114 ALA A CA 1
ATOM 944 C C . ALA A 1 114 ? 7.333 -9.465 11.084 1.00 98.19 114 ALA A C 1
ATOM 946 O O . ALA A 1 114 ? 6.688 -9.418 12.128 1.00 98.19 114 ALA A O 1
ATOM 947 N N . GLU A 1 115 ? 8.649 -9.671 11.064 1.00 97.81 115 GLU A N 1
ATOM 948 C CA . GLU A 1 115 ? 9.480 -9.927 12.245 1.00 97.81 115 GLU A CA 1
ATOM 949 C C . GLU A 1 115 ? 9.408 -8.768 13.247 1.00 97.81 115 GLU A C 1
ATOM 951 O O . GLU A 1 115 ? 9.301 -8.979 14.454 1.00 97.81 115 GLU A O 1
ATOM 956 N N . MET A 1 116 ? 9.395 -7.526 12.752 1.00 95.88 116 MET A N 1
ATOM 957 C CA . MET A 1 116 ? 9.259 -6.332 13.587 1.00 95.88 116 MET A CA 1
ATOM 958 C C . MET A 1 116 ? 7.938 -6.307 14.366 1.00 95.88 116 MET A C 1
ATOM 960 O O . MET A 1 116 ? 7.934 -5.947 15.545 1.00 95.88 116 MET A O 1
ATOM 964 N N . LEU A 1 117 ? 6.824 -6.679 13.730 1.00 97.69 117 LEU A N 1
ATOM 965 C CA . LEU A 1 117 ? 5.520 -6.746 14.392 1.00 97.69 117 LEU A CA 1
ATOM 966 C C . LEU A 1 117 ? 5.431 -7.961 15.327 1.00 97.69 117 LEU A C 1
ATOM 968 O O . LEU A 1 117 ? 4.967 -7.829 16.462 1.00 97.69 117 LEU A O 1
ATOM 972 N N . GLN A 1 118 ? 5.952 -9.116 14.911 1.00 98.50 118 GLN A N 1
ATOM 973 C CA . GLN A 1 118 ? 6.027 -10.323 15.742 1.00 98.50 118 GLN A CA 1
ATOM 974 C C . GLN A 1 118 ? 6.820 -10.087 17.032 1.00 98.50 118 GLN A C 1
ATOM 976 O O . GLN A 1 118 ? 6.387 -10.508 18.102 1.00 98.50 118 GLN A O 1
ATOM 981 N N . ALA A 1 119 ? 7.917 -9.326 16.976 1.00 97.75 119 ALA A N 1
ATOM 982 C CA . ALA A 1 119 ? 8.689 -8.924 18.154 1.00 97.75 119 ALA A CA 1
ATOM 983 C C . ALA A 1 119 ? 7.891 -8.058 19.156 1.00 97.75 119 ALA A C 1
ATOM 985 O O . ALA A 1 119 ? 8.304 -7.896 20.303 1.00 97.75 119 ALA A O 1
ATOM 986 N N . LYS A 1 120 ? 6.740 -7.503 18.752 1.00 97.88 120 LYS A N 1
ATOM 987 C CA . LYS A 1 120 ? 5.773 -6.815 19.629 1.00 97.88 120 LYS A CA 1
ATOM 988 C C . LYS A 1 120 ? 4.594 -7.708 20.040 1.00 97.88 120 LYS A C 1
ATOM 990 O O . LYS A 1 120 ? 3.610 -7.219 20.597 1.00 97.88 120 LYS A O 1
ATOM 995 N N . GLY A 1 121 ? 4.688 -9.010 19.780 1.00 98.12 121 GLY A N 1
ATOM 996 C CA . GLY A 1 121 ? 3.644 -9.990 20.062 1.00 98.12 121 GLY A CA 1
ATOM 997 C C . GLY A 1 121 ? 2.404 -9.803 19.192 1.00 98.12 121 GLY A C 1
ATOM 998 O O . GLY A 1 121 ? 1.302 -10.035 19.688 1.00 98.12 121 GLY A O 1
ATOM 999 N N . ILE A 1 122 ? 2.572 -9.310 17.960 1.00 98.69 122 ILE A N 1
ATOM 1000 C CA . ILE A 1 122 ? 1.499 -9.194 16.967 1.00 98.69 122 ILE A CA 1
ATOM 1001 C C . ILE A 1 122 ? 1.535 -10.422 16.054 1.00 98.69 122 ILE A C 1
ATOM 1003 O O . ILE A 1 122 ? 2.599 -10.775 15.539 1.00 98.69 122 ILE A O 1
ATOM 1007 N N . ASN A 1 123 ? 0.386 -11.052 15.809 1.00 98.75 123 ASN A N 1
ATOM 1008 C CA . ASN A 1 123 ? 0.278 -1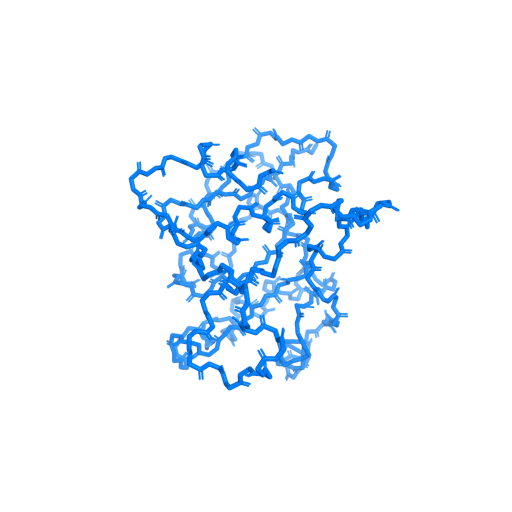2.113 14.809 1.00 98.75 123 ASN A CA 1
ATOM 1009 C C . ASN A 1 123 ? 0.433 -11.525 13.394 1.00 98.75 123 ASN A C 1
ATOM 1011 O O . ASN A 1 123 ? -0.506 -10.960 12.832 1.00 98.75 123 ASN A O 1
ATOM 1015 N N . ALA A 1 124 ? 1.630 -11.639 12.823 1.00 98.75 124 ALA A N 1
ATOM 1016 C CA . ALA A 1 124 ? 1.964 -11.143 11.492 1.00 98.75 124 ALA A CA 1
ATOM 1017 C C . ALA A 1 124 ? 2.627 -12.234 10.641 1.00 98.75 124 ALA A C 1
ATOM 1019 O O . ALA A 1 124 ? 3.279 -13.135 11.171 1.00 98.75 124 ALA A O 1
ATOM 1020 N N . PHE A 1 125 ? 2.486 -12.147 9.318 1.00 98.62 125 PHE A N 1
ATOM 1021 C CA . PHE A 1 125 ? 3.051 -13.118 8.378 1.00 98.62 125 PHE A CA 1
ATOM 1022 C C . PHE A 1 125 ? 3.552 -12.455 7.091 1.00 98.62 125 PHE A C 1
ATOM 1024 O O . PHE A 1 125 ? 3.097 -11.386 6.687 1.00 98.62 125 PHE A O 1
ATOM 1031 N N . TYR A 1 126 ? 4.493 -13.109 6.411 1.00 98.31 126 TYR A N 1
ATOM 1032 C CA . TYR A 1 126 ? 5.029 -12.638 5.136 1.00 98.31 126 TYR A CA 1
ATOM 1033 C C . TYR A 1 126 ? 4.076 -12.974 3.979 1.00 98.31 126 TYR A C 1
ATOM 1035 O O . TYR A 1 126 ? 4.012 -14.106 3.506 1.00 98.31 126 TYR A O 1
ATOM 1043 N N . SER A 1 127 ? 3.343 -11.964 3.516 1.00 97.62 127 SER A N 1
ATOM 1044 C CA . SER A 1 127 ? 2.315 -12.062 2.467 1.00 97.62 127 SER A CA 1
ATOM 1045 C C . SER A 1 127 ? 2.803 -11.693 1.060 1.00 97.62 127 SER A C 1
ATOM 1047 O O . SER A 1 127 ? 2.120 -11.980 0.078 1.00 97.62 127 SER A O 1
ATOM 1049 N N . LYS A 1 128 ? 4.000 -11.096 0.942 1.00 97.19 128 LYS A N 1
ATOM 1050 C CA . LYS A 1 128 ? 4.517 -10.469 -0.292 1.00 97.19 128 LYS A CA 1
ATOM 1051 C C . LYS A 1 128 ? 3.643 -9.292 -0.747 1.00 97.19 128 LYS A C 1
ATOM 1053 O O . LYS A 1 128 ? 2.783 -8.811 -0.020 1.00 97.19 128 LYS A O 1
ATOM 1058 N N . CYS A 1 129 ? 3.915 -8.754 -1.932 1.00 95.50 129 CYS A N 1
ATOM 1059 C CA . CYS A 1 129 ? 3.153 -7.647 -2.501 1.00 95.50 129 CYS A CA 1
ATOM 1060 C C . CYS A 1 129 ? 1.942 -8.163 -3.296 1.00 95.50 129 CYS A C 1
ATOM 1062 O O . CYS A 1 129 ? 2.086 -9.104 -4.080 1.00 95.50 129 CYS A O 1
ATOM 1064 N N . LEU A 1 130 ? 0.774 -7.516 -3.161 1.00 96.38 130 LEU A N 1
ATOM 1065 C CA . LEU A 1 130 ? -0.430 -7.894 -3.920 1.00 96.38 130 LEU A CA 1
ATOM 1066 C C . LEU A 1 130 ? -0.254 -7.782 -5.432 1.00 96.38 130 LEU A C 1
ATOM 1068 O O . LEU A 1 130 ? -0.970 -8.453 -6.166 1.00 96.38 130 LEU A O 1
ATOM 1072 N N . THR A 1 131 ? 0.705 -7.001 -5.930 1.00 95.81 131 THR A N 1
ATOM 1073 C CA . THR A 1 131 ? 0.971 -6.906 -7.376 1.00 95.81 131 THR A CA 1
ATOM 1074 C C . THR A 1 131 ? 1.373 -8.248 -7.995 1.00 95.81 131 THR A C 1
ATOM 1076 O O . THR A 1 131 ? 1.203 -8.446 -9.194 1.00 95.81 131 THR A O 1
ATOM 1079 N N . LEU A 1 132 ? 1.822 -9.217 -7.190 1.00 95.94 132 LEU A N 1
ATOM 1080 C CA . LEU A 1 132 ? 2.071 -10.591 -7.637 1.00 95.94 132 LEU A CA 1
ATOM 1081 C C . LEU A 1 132 ? 0.795 -11.367 -7.994 1.00 95.94 132 LEU A C 1
ATOM 1083 O O . LEU A 1 132 ? 0.888 -12.436 -8.592 1.00 95.94 132 LEU A O 1
ATOM 1087 N N . THR A 1 133 ? -0.379 -10.854 -7.623 1.00 95.69 133 THR A N 1
ATOM 1088 C CA . THR A 1 133 ? -1.676 -11.462 -7.951 1.00 95.69 133 THR A CA 1
ATOM 1089 C C . THR A 1 133 ? -2.180 -11.077 -9.339 1.00 95.69 133 THR A C 1
ATOM 1091 O O . THR A 1 133 ? -3.137 -11.679 -9.818 1.00 95.69 133 THR A O 1
ATOM 1094 N N . PHE A 1 134 ? -1.531 -10.122 -10.019 1.00 95.44 134 PHE A N 1
ATOM 1095 C CA . PHE A 1 134 ? -1.865 -9.831 -11.408 1.00 95.44 134 PHE A CA 1
ATOM 1096 C C . PHE A 1 134 ? -1.642 -11.056 -12.304 1.00 95.44 134 PHE A C 1
ATOM 1098 O O . PHE A 1 134 ? -0.692 -11.823 -12.100 1.00 95.44 134 PHE A O 1
ATOM 1105 N N . PRO A 1 135 ? -2.489 -11.244 -13.332 1.00 92.00 135 PRO A N 1
ATOM 1106 C CA . PRO A 1 135 ? -2.361 -12.377 -14.227 1.00 92.00 135 PRO A CA 1
ATOM 1107 C C . PRO A 1 135 ? -1.009 -12.342 -14.938 1.00 92.00 135 PRO A C 1
ATOM 1109 O O . PRO A 1 135 ? -0.573 -11.318 -15.471 1.00 92.00 135 PRO A O 1
ATOM 1112 N N . LYS A 1 136 ? -0.351 -13.502 -14.996 1.00 91.19 136 LYS A N 1
ATOM 1113 C CA . LYS A 1 136 ? 0.844 -13.660 -15.826 1.00 91.19 136 LYS A CA 1
ATOM 1114 C C . LYS A 1 136 ? 0.480 -13.390 -17.286 1.00 91.19 136 LYS A C 1
ATOM 1116 O O . LYS A 1 136 ? -0.568 -13.822 -17.771 1.00 91.19 136 LYS A O 1
ATOM 1121 N N . ARG A 1 137 ? 1.375 -12.715 -18.012 1.00 88.38 137 ARG A N 1
ATOM 1122 C CA . ARG A 1 137 ? 1.226 -12.553 -19.463 1.00 88.38 137 ARG A CA 1
ATOM 1123 C C . ARG A 1 137 ? 1.194 -13.938 -20.108 1.00 88.38 137 ARG A C 1
ATOM 1125 O O . ARG A 1 137 ? 2.080 -14.748 -19.852 1.00 88.38 137 ARG A O 1
ATOM 1132 N N . LYS A 1 138 ? 0.195 -14.191 -20.957 1.00 91.75 138 LYS A N 1
ATOM 1133 C CA . LYS A 1 138 ? 0.074 -15.464 -21.690 1.00 91.75 138 LYS A CA 1
ATOM 1134 C C . LYS A 1 138 ? 1.173 -15.633 -22.739 1.00 91.75 138 LYS A C 1
ATOM 1136 O O . LYS A 1 138 ? 1.640 -16.740 -22.956 1.00 91.75 138 LYS A O 1
ATOM 1141 N N . ASN A 1 139 ? 1.577 -14.530 -23.369 1.00 91.81 139 ASN A N 1
ATOM 1142 C CA . ASN A 1 139 ? 2.570 -14.508 -24.436 1.00 91.81 139 ASN A CA 1
ATOM 1143 C C . ASN A 1 139 ? 3.642 -13.457 -24.151 1.00 91.81 139 ASN A C 1
ATOM 1145 O O . ASN A 1 139 ? 3.348 -12.383 -23.613 1.00 91.81 139 ASN A O 1
ATOM 1149 N N . SER A 1 140 ? 4.866 -13.744 -24.582 1.00 87.12 140 SER A N 1
ATOM 1150 C CA . SER A 1 140 ? 5.929 -12.745 -24.639 1.00 87.12 140 SER A CA 1
ATOM 1151 C C . SER A 1 140 ? 5.601 -11.665 -25.682 1.00 87.12 140 SER A C 1
ATOM 1153 O O . SER A 1 140 ? 5.010 -11.970 -26.723 1.00 87.12 140 SER A O 1
ATOM 1155 N N . PRO A 1 141 ? 5.972 -10.396 -25.439 1.00 86.38 141 PRO A N 1
ATOM 1156 C CA . PRO A 1 141 ? 5.781 -9.338 -26.425 1.00 86.38 141 PRO A CA 1
ATOM 1157 C C . PRO A 1 141 ? 6.622 -9.617 -27.680 1.00 86.38 141 PRO A C 1
ATOM 1159 O O . PRO A 1 141 ? 7.827 -9.832 -27.574 1.00 86.38 141 PRO A O 1
ATOM 1162 N N . LYS A 1 142 ? 5.992 -9.580 -28.868 1.00 86.12 142 LYS A N 1
ATOM 1163 C CA . LYS A 1 142 ? 6.645 -9.869 -30.165 1.00 86.12 142 LYS A CA 1
ATOM 1164 C C . LYS A 1 142 ? 7.890 -9.005 -30.415 1.00 86.12 142 LYS A C 1
ATOM 1166 O O . LYS A 1 142 ? 8.881 -9.509 -30.919 1.00 86.12 142 LYS A O 1
ATOM 1171 N N . ASN A 1 143 ? 7.843 -7.739 -29.995 1.00 86.88 143 ASN A N 1
ATOM 1172 C CA . ASN A 1 143 ? 8.947 -6.775 -30.060 1.00 86.88 143 ASN A CA 1
ATOM 1173 C C . ASN A 1 143 ? 9.297 -6.276 -28.648 1.00 86.88 143 ASN A C 1
ATOM 1175 O O . ASN A 1 143 ? 9.242 -5.077 -28.366 1.00 86.88 143 ASN A O 1
ATOM 1179 N N . GLY A 1 144 ? 9.550 -7.209 -27.726 1.00 85.25 144 GLY A N 1
ATOM 1180 C CA . GLY A 1 144 ? 9.869 -6.888 -26.337 1.00 85.25 144 GLY A CA 1
ATOM 1181 C C . GLY A 1 144 ? 11.085 -5.969 -26.213 1.00 85.25 144 GLY A C 1
ATOM 1182 O O . GLY A 1 144 ? 12.121 -6.211 -26.827 1.00 85.25 144 GLY A O 1
ATOM 1183 N N . LYS A 1 145 ? 10.961 -4.924 -25.393 1.00 89.88 145 LYS A N 1
ATOM 1184 C CA . LYS A 1 145 ? 12.077 -4.067 -24.984 1.00 89.88 145 LYS A CA 1
ATOM 1185 C C . LYS A 1 145 ? 12.400 -4.324 -23.520 1.00 89.88 145 LYS A C 1
ATOM 1187 O O . LYS A 1 145 ? 11.494 -4.552 -22.719 1.00 89.88 145 LYS A O 1
ATOM 1192 N N . VAL A 1 146 ? 13.680 -4.254 -23.172 1.00 91.75 146 VAL A N 1
ATOM 1193 C CA . VAL A 1 146 ? 14.091 -4.187 -21.768 1.00 91.75 146 VAL A CA 1
ATOM 1194 C C . VAL A 1 146 ? 13.786 -2.777 -21.274 1.00 91.75 146 VAL A C 1
ATOM 1196 O O . VAL A 1 146 ? 14.230 -1.805 -21.882 1.00 91.75 146 VAL A O 1
ATOM 1199 N N . LEU A 1 147 ? 13.008 -2.670 -20.201 1.00 92.94 147 LEU A N 1
ATOM 1200 C CA . LEU A 1 147 ? 12.769 -1.410 -19.504 1.00 92.94 147 LEU A CA 1
ATOM 1201 C C . LEU A 1 147 ? 13.604 -1.414 -18.226 1.00 92.94 147 LEU A C 1
ATOM 1203 O O . LEU A 1 147 ? 13.528 -2.361 -17.445 1.00 92.94 147 LEU A O 1
ATOM 1207 N N . ILE A 1 148 ? 14.402 -0.371 -18.032 1.00 94.00 148 ILE A N 1
ATOM 1208 C CA . ILE A 1 148 ? 15.136 -0.118 -16.793 1.00 94.00 148 ILE A CA 1
ATOM 1209 C C . ILE A 1 148 ? 14.443 1.067 -16.131 1.00 94.00 148 ILE A C 1
ATOM 1211 O O . ILE A 1 148 ? 14.416 2.154 -16.704 1.00 94.00 148 ILE A O 1
ATOM 1215 N N . VAL A 1 149 ? 13.851 0.828 -14.965 1.00 93.75 149 VAL A N 1
ATOM 1216 C CA . VAL A 1 149 ? 13.005 1.792 -14.253 1.00 93.75 149 VAL A CA 1
ATOM 1217 C C . VAL A 1 149 ? 13.735 2.220 -12.984 1.00 93.75 149 VAL A C 1
ATOM 1219 O O . VAL A 1 149 ? 13.960 1.372 -12.124 1.00 93.75 149 VAL A O 1
ATOM 1222 N N . ASP A 1 150 ? 14.165 3.484 -12.920 1.00 93.38 150 ASP A N 1
ATOM 1223 C CA . ASP A 1 150 ? 14.818 4.116 -11.750 1.00 93.38 150 ASP A CA 1
ATOM 1224 C C . ASP A 1 150 ? 15.971 3.297 -11.148 1.00 93.38 150 ASP A C 1
ATOM 1226 O O . ASP A 1 150 ? 16.094 3.099 -9.938 1.00 93.38 150 ASP A O 1
ATOM 1230 N N . ALA A 1 151 ? 16.808 2.760 -12.032 1.00 92.25 151 ALA A N 1
ATOM 1231 C CA . ALA A 1 151 ? 17.914 1.878 -11.682 1.00 92.25 151 ALA A CA 1
ATOM 1232 C C . ALA A 1 151 ? 19.236 2.346 -12.310 1.00 92.25 151 ALA A C 1
ATOM 1234 O O . ALA A 1 151 ? 20.081 1.520 -12.657 1.00 92.25 151 ALA A O 1
ATOM 1235 N N . GLU A 1 152 ? 19.443 3.660 -12.479 1.00 83.31 152 GLU A N 1
ATOM 1236 C CA . GLU A 1 152 ? 20.667 4.179 -13.111 1.00 83.31 152 GLU A CA 1
ATOM 1237 C C . GLU A 1 152 ? 21.937 3.836 -12.325 1.00 83.31 152 GLU A C 1
ATOM 1239 O O . GLU A 1 152 ? 22.993 3.647 -12.927 1.00 83.31 152 GLU A O 1
ATOM 1244 N N . ASN A 1 153 ? 21.818 3.711 -11.001 1.00 86.69 153 ASN A N 1
ATOM 1245 C CA . ASN A 1 153 ? 22.936 3.452 -10.091 1.00 86.69 153 ASN A CA 1
ATOM 1246 C C . ASN A 1 153 ? 23.142 1.960 -9.782 1.00 86.69 153 ASN A C 1
ATOM 1248 O O . ASN A 1 153 ? 23.983 1.612 -8.954 1.00 86.69 153 ASN A O 1
ATOM 1252 N N . ILE A 1 154 ? 22.376 1.069 -10.417 1.00 91.44 154 ILE A N 1
ATOM 1253 C CA . ILE A 1 154 ? 22.509 -0.375 -10.218 1.00 91.44 154 ILE A CA 1
ATOM 1254 C C . ILE A 1 154 ? 23.459 -0.929 -11.288 1.00 91.44 154 ILE A C 1
ATOM 1256 O O . ILE A 1 154 ? 23.210 -0.736 -12.482 1.00 91.44 154 ILE A O 1
ATOM 1260 N N . PRO A 1 155 ? 24.540 -1.641 -10.914 1.00 92.19 155 PRO A N 1
ATOM 1261 C CA . PRO A 1 155 ? 25.402 -2.293 -11.890 1.00 92.19 155 PRO A CA 1
ATOM 1262 C C . PRO A 1 155 ? 24.631 -3.431 -12.567 1.00 92.19 155 PRO A C 1
ATOM 1264 O O . PRO A 1 155 ? 24.392 -4.486 -11.980 1.00 92.19 155 PRO A O 1
ATOM 1267 N N . LEU A 1 156 ? 24.224 -3.208 -13.817 1.00 92.69 156 LEU A N 1
ATOM 1268 C CA . LEU A 1 156 ? 23.462 -4.172 -14.607 1.00 92.69 156 LEU A CA 1
ATOM 1269 C C . LEU A 1 156 ? 24.348 -4.848 -15.667 1.00 92.69 156 LEU A C 1
ATOM 1271 O O . LEU A 1 156 ? 25.173 -4.181 -16.301 1.00 92.69 156 LEU A O 1
ATOM 1275 N N . PRO A 1 157 ? 24.166 -6.158 -15.922 1.00 93.56 157 PRO A N 1
ATOM 1276 C CA . PRO A 1 157 ? 24.851 -6.853 -17.005 1.00 93.56 157 PRO A CA 1
ATOM 1277 C C . PRO A 1 157 ? 24.685 -6.155 -18.362 1.00 93.56 157 PRO A C 1
ATOM 1279 O O . PRO A 1 157 ? 23.577 -5.775 -18.744 1.00 93.56 157 PRO A O 1
ATOM 1282 N N . LYS A 1 158 ? 25.772 -6.063 -19.145 1.00 91.25 158 LYS A N 1
ATOM 1283 C CA . LYS A 1 158 ? 25.781 -5.368 -20.452 1.00 91.25 158 LYS A CA 1
ATOM 1284 C C . LYS A 1 158 ? 24.704 -5.864 -21.423 1.00 91.25 158 LYS A C 1
ATOM 1286 O O . LYS A 1 158 ? 24.186 -5.088 -22.220 1.00 91.25 158 LYS A O 1
ATOM 1291 N N . PHE A 1 159 ? 24.354 -7.150 -21.368 1.00 90.81 159 PHE A N 1
ATOM 1292 C CA . PHE A 1 159 ? 23.327 -7.716 -22.246 1.00 90.81 159 PHE A CA 1
ATOM 1293 C C . PHE A 1 159 ? 21.918 -7.183 -21.938 1.00 90.81 159 PHE A C 1
ATOM 1295 O O . PHE A 1 159 ? 21.103 -7.102 -22.852 1.00 90.81 159 PHE A O 1
ATOM 1302 N N . LEU A 1 160 ? 21.640 -6.777 -20.691 1.00 90.12 160 LEU A N 1
ATOM 1303 C CA . LEU A 1 160 ? 20.377 -6.135 -20.322 1.00 90.12 160 LEU A CA 1
ATOM 1304 C C . LEU A 1 160 ? 20.346 -4.667 -20.746 1.00 90.12 160 LEU A C 1
ATOM 1306 O O . LEU A 1 160 ? 19.278 -4.156 -21.054 1.00 90.12 160 LEU A O 1
ATOM 1310 N N . THR A 1 161 ? 21.494 -3.987 -20.794 1.00 91.38 161 THR A N 1
ATOM 1311 C CA . THR A 1 161 ? 21.552 -2.538 -21.042 1.00 91.38 161 THR A CA 1
ATOM 1312 C C . THR A 1 161 ? 21.705 -2.162 -22.516 1.00 91.38 161 THR A C 1
ATOM 1314 O O . THR A 1 161 ? 21.299 -1.064 -22.888 1.00 91.38 161 THR A O 1
ATOM 1317 N N . LYS A 1 162 ? 22.228 -3.059 -23.369 1.00 89.31 162 LYS A N 1
ATOM 1318 C CA . LYS A 1 162 ? 22.600 -2.779 -24.774 1.00 89.31 162 LYS A CA 1
ATOM 1319 C C . LYS A 1 162 ? 21.498 -2.117 -25.618 1.00 89.31 162 LYS A C 1
ATOM 1321 O O . LYS A 1 162 ? 21.829 -1.322 -26.484 1.00 89.31 162 LYS A O 1
ATOM 1326 N N . ASN A 1 163 ? 20.224 -2.423 -25.357 1.00 88.88 163 ASN A N 1
ATOM 1327 C CA . ASN A 1 163 ? 19.057 -1.849 -26.049 1.00 88.88 163 ASN A CA 1
ATOM 1328 C C . ASN A 1 163 ? 17.913 -1.503 -25.076 1.00 88.88 163 ASN A C 1
ATOM 1330 O O . ASN A 1 163 ? 16.738 -1.522 -25.453 1.00 88.88 163 ASN A O 1
ATOM 1334 N N . ALA A 1 164 ? 18.236 -1.270 -23.802 1.00 93.12 164 ALA A N 1
ATOM 1335 C CA . ALA A 1 164 ? 17.217 -0.950 -22.814 1.00 93.12 164 ALA A CA 1
ATOM 1336 C C . ALA A 1 164 ? 16.702 0.479 -22.979 1.00 93.12 164 ALA A C 1
ATOM 1338 O O . ALA A 1 164 ? 17.471 1.407 -23.227 1.00 93.12 164 ALA A O 1
ATOM 1339 N N . LEU A 1 165 ? 15.404 0.658 -22.754 1.00 93.88 165 LEU A N 1
ATOM 1340 C CA . LEU A 1 165 ? 14.830 1.973 -22.525 1.00 93.88 165 LEU A CA 1
ATOM 1341 C C . LEU A 1 165 ? 14.926 2.285 -21.031 1.00 93.88 165 LEU A C 1
ATOM 1343 O O . LEU A 1 165 ? 14.409 1.530 -20.205 1.00 93.88 165 LEU A O 1
ATOM 1347 N N . LYS A 1 166 ? 15.588 3.389 -20.693 1.00 93.19 166 LYS A N 1
ATOM 1348 C CA . LYS A 1 166 ? 15.609 3.920 -19.329 1.00 93.19 166 LYS A CA 1
ATOM 1349 C C . LYS A 1 166 ? 14.408 4.838 -19.147 1.00 93.19 166 LYS A C 1
ATOM 1351 O O . LYS A 1 166 ? 14.213 5.738 -19.961 1.00 93.19 166 LYS A O 1
ATOM 1356 N N . ILE A 1 167 ? 13.606 4.578 -18.126 1.00 94.12 167 ILE A N 1
ATOM 1357 C CA . ILE A 1 167 ? 12.398 5.340 -17.804 1.00 94.12 167 ILE A CA 1
ATOM 1358 C C . ILE A 1 167 ? 12.305 5.547 -16.294 1.00 94.12 167 ILE A C 1
ATOM 1360 O O . ILE A 1 167 ? 13.030 4.910 -15.531 1.00 94.12 167 ILE A O 1
ATOM 1364 N N . THR A 1 168 ? 11.379 6.404 -15.881 1.00 94.19 168 THR A N 1
ATOM 1365 C CA . THR A 1 168 ? 11.061 6.639 -14.474 1.00 94.19 168 THR A CA 1
ATOM 1366 C C . THR A 1 168 ? 9.611 6.268 -14.184 1.00 94.19 168 THR A C 1
ATOM 1368 O O . THR A 1 168 ? 8.740 6.381 -15.051 1.00 94.19 168 THR A O 1
ATOM 1371 N N . GLN A 1 169 ? 9.359 5.797 -12.967 1.00 93.50 169 GLN A N 1
ATOM 1372 C CA . GLN A 1 169 ? 8.025 5.614 -12.398 1.00 93.50 169 GLN A CA 1
ATOM 1373 C C . GLN A 1 169 ? 7.363 6.940 -11.982 1.00 93.50 169 GLN A C 1
ATOM 1375 O O . GLN A 1 169 ? 6.182 6.947 -11.629 1.00 93.50 169 GLN A O 1
ATOM 1380 N N . SER A 1 170 ? 8.120 8.037 -11.994 1.00 95.25 170 SER A N 1
ATOM 1381 C CA . SER A 1 170 ? 7.698 9.343 -11.511 1.00 95.25 170 SER A CA 1
ATOM 1382 C C . SER A 1 170 ? 7.013 10.141 -12.617 1.00 95.25 170 SER A C 1
ATOM 1384 O O . SER A 1 170 ? 7.556 10.336 -13.704 1.00 95.25 170 SER A O 1
ATOM 1386 N N . VAL A 1 171 ? 5.818 10.639 -12.329 1.00 94.56 171 VAL A N 1
ATOM 1387 C CA . VAL A 1 171 ? 5.050 11.541 -13.189 1.00 94.56 171 VAL A CA 1
ATOM 1388 C C . VAL A 1 171 ? 4.769 12.852 -12.454 1.00 94.56 171 VAL A C 1
ATOM 1390 O O . VAL A 1 171 ? 4.795 12.867 -11.224 1.00 94.56 171 VAL A O 1
ATOM 1393 N N . PRO A 1 172 ? 4.490 13.957 -13.170 1.00 93.44 172 PRO A N 1
ATOM 1394 C CA . PRO A 1 172 ? 4.193 15.233 -12.536 1.00 93.44 172 PRO A CA 1
ATOM 1395 C C . PRO A 1 172 ? 3.085 15.154 -11.480 1.00 93.44 172 PRO A C 1
ATOM 1397 O O . PRO A 1 172 ? 2.014 14.587 -11.712 1.00 93.44 172 PRO A O 1
ATOM 1400 N N . ASP A 1 173 ? 3.326 15.782 -10.328 1.00 86.50 173 ASP A N 1
ATOM 1401 C CA . ASP A 1 173 ? 2.415 15.710 -9.183 1.00 86.50 173 ASP A CA 1
ATOM 1402 C C . ASP A 1 173 ? 1.046 16.337 -9.464 1.00 86.50 173 ASP A C 1
ATOM 1404 O O . ASP A 1 173 ? 0.051 15.873 -8.912 1.00 86.50 173 ASP A O 1
ATOM 1408 N N . TYR A 1 174 ? 0.982 17.324 -10.369 1.00 87.38 174 TYR A N 1
ATOM 1409 C CA . TYR A 1 174 ? -0.255 18.003 -10.768 1.00 87.38 174 TYR A CA 1
ATOM 1410 C C . TYR A 1 174 ? -1.202 17.137 -11.611 1.00 87.38 174 TYR A C 1
ATOM 1412 O O . TYR A 1 174 ? -2.339 17.546 -11.847 1.00 87.38 174 TYR A O 1
ATOM 1420 N N . TYR A 1 175 ? -0.768 15.964 -12.085 1.00 92.94 175 TYR A N 1
ATOM 1421 C CA . TYR A 1 175 ? -1.693 15.004 -12.681 1.00 92.94 175 TYR A CA 1
ATOM 1422 C C . TYR A 1 175 ? -2.625 14.439 -11.611 1.00 92.94 175 TYR A C 1
ATOM 1424 O O . TYR A 1 175 ? -2.186 14.010 -10.541 1.00 92.94 175 TYR A O 1
ATOM 1432 N N . ASP A 1 176 ? -3.919 14.415 -11.919 1.00 92.19 176 ASP A N 1
ATOM 1433 C CA . ASP A 1 176 ? -4.909 13.828 -11.028 1.00 92.19 176 ASP A CA 1
ATOM 1434 C C . ASP A 1 176 ? -4.743 12.300 -10.907 1.00 92.19 176 ASP A C 1
ATOM 1436 O O . ASP A 1 176 ? -4.112 11.630 -11.734 1.00 92.19 176 ASP A O 1
ATOM 1440 N N . ASP A 1 177 ? -5.288 11.740 -9.824 1.00 90.94 177 ASP A N 1
ATOM 1441 C CA . ASP A 1 177 ? -5.158 10.313 -9.508 1.00 90.94 177 ASP A CA 1
ATOM 1442 C C . ASP A 1 177 ? -5.848 9.416 -10.553 1.00 90.94 177 ASP A C 1
ATOM 1444 O O . ASP A 1 177 ? -5.410 8.286 -10.782 1.00 90.94 177 ASP A O 1
ATOM 1448 N N . ASP A 1 178 ? -6.876 9.918 -11.246 1.00 92.31 178 ASP A N 1
ATOM 1449 C CA . ASP A 1 178 ? -7.586 9.178 -12.292 1.00 92.31 178 ASP A CA 1
ATOM 1450 C C . ASP A 1 178 ? -6.722 9.027 -13.549 1.00 92.31 178 ASP A C 1
ATOM 1452 O O . ASP A 1 178 ? -6.647 7.940 -14.131 1.00 92.31 178 ASP A O 1
ATOM 1456 N N . LEU A 1 179 ? -6.027 10.088 -13.961 1.00 94.88 179 LEU A N 1
ATOM 1457 C CA . LEU A 1 179 ? -5.060 10.069 -15.050 1.00 94.88 179 LEU A CA 1
ATOM 1458 C C . LEU A 1 179 ? -3.883 9.154 -14.711 1.00 94.88 179 LEU A C 1
ATOM 1460 O O . LEU A 1 179 ? -3.528 8.299 -15.524 1.00 94.88 179 LEU A O 1
ATOM 1464 N N . LYS A 1 180 ? -3.330 9.261 -13.498 1.00 94.94 180 LYS A N 1
ATOM 1465 C CA . LYS A 1 180 ? -2.261 8.364 -13.024 1.00 94.94 180 LYS A CA 1
ATOM 1466 C C . LYS A 1 180 ? -2.722 6.903 -13.013 1.00 94.94 180 LYS A C 1
ATOM 1468 O O . LYS A 1 180 ? -2.006 6.021 -13.478 1.00 94.94 180 LYS A O 1
ATOM 1473 N N . THR A 1 181 ? -3.953 6.641 -12.574 1.00 92.94 181 THR A N 1
ATOM 1474 C CA . THR A 1 181 ? -4.550 5.297 -12.598 1.00 92.94 181 THR A CA 1
ATOM 1475 C C . THR A 1 181 ? -4.707 4.771 -14.026 1.00 92.94 181 THR A C 1
ATOM 1477 O O . THR A 1 181 ? -4.486 3.586 -14.264 1.00 92.94 181 THR A O 1
ATOM 1480 N N . LYS A 1 182 ? -5.062 5.624 -14.997 1.00 94.19 182 LYS A N 1
ATOM 1481 C CA . LYS A 1 182 ? -5.111 5.241 -16.419 1.00 94.19 182 LYS A CA 1
ATOM 1482 C C . LYS A 1 182 ? -3.726 4.918 -16.975 1.00 94.19 182 LYS A C 1
ATOM 1484 O O . LYS A 1 182 ? -3.615 3.966 -17.730 1.00 94.19 182 LYS A O 1
ATOM 1489 N N . MET A 1 183 ? -2.691 5.670 -16.593 1.00 93.12 183 MET A N 1
ATOM 1490 C CA . MET A 1 183 ? -1.302 5.393 -16.991 1.00 93.12 183 MET A CA 1
ATOM 1491 C C . MET A 1 183 ? -0.769 4.076 -16.408 1.00 93.12 183 MET A C 1
ATOM 1493 O O . MET A 1 183 ? 0.071 3.431 -17.025 1.00 93.12 183 MET A O 1
ATOM 1497 N N . ALA A 1 184 ? -1.241 3.690 -15.220 1.00 90.12 184 ALA A N 1
ATOM 1498 C CA . ALA A 1 184 ? -0.826 2.471 -14.528 1.00 90.12 184 ALA A CA 1
ATOM 1499 C C . ALA A 1 184 ? -1.469 1.174 -15.066 1.00 90.12 184 ALA A C 1
ATOM 1501 O O . ALA A 1 184 ? -1.006 0.089 -14.708 1.00 90.12 184 ALA A O 1
ATOM 1502 N N . LYS A 1 185 ? -2.536 1.272 -15.872 1.00 86.19 185 LYS A N 1
ATOM 1503 C CA . LYS A 1 185 ? -3.235 0.133 -16.494 1.00 86.19 185 LYS A CA 1
ATOM 1504 C C . LYS A 1 185 ? -2.591 -0.265 -17.819 1.00 86.19 185 LYS A C 1
ATOM 1506 O O . LYS A 1 185 ? -2.451 -1.490 -18.036 1.00 86.19 185 LYS A O 1
#

Foldseek 3Di:
DAAEFEFALQAQFLVNLLLRVLQQVPPPHHPYYDHLQQQQVDDDPAAYEYEQADERQPNCVRHPPGHPSYQYDAANYDYDCVVHPVSVVSCVDPRNLVSQQVNDDHAHQDPVVQVVNVVSVGNYDDRHHSSVVPDDDPDDDPPDAQEDEPCPPPDDDCVSVVGHDYDYSGDDSPDGRVVSSVVSD

Radius of gyration: 17.86 Å; chains: 1; bounding box: 46×34×52 Å